Protein AF-A0A7J9HDP3-F1 (afdb_monomer_lite)

pLDDT: mean 76.13, std 20.46, range [31.66, 97.19]

InterPro domains:
  IPR004320 Protein BPS1, chloroplastic [PF03087] (69-244)

Sequence (250 aa):
MVGVFRRSLSFPNKTLTRPPKPQFSHHIRSISLPCRSHPLITQIKDEITDLKTWSRSPEKPTSAWLCDGLRRLKDLQDSLHDILQLPQTQQLLSHKREWVEKLLEDFLRFVDVYGIFQTSFLSLKEEQLAARVALRRKDDSRIAVYLKGRKKMAKEIAKLVSSIRCIGRYSFPASAFVSILDTELTGVISDIIEVTVSVSVALFNGISMAFTSSKSSWIRLALTKKSNKVKIEGSIKEFEEMGEANVWSL

Organism: NCBI:txid34285

Secondary structure (DSSP, 8-state):
--------PPP-PPP---PPPP-----------S-PPPHHHHHHHHHHHHHHHHHH--SS--HHHHHHHHHHHHHHHHHHHHHHHSHHHHHHHHT-HHHHHHHHHHHHHHHHHHHHHHHHHHHHHHHHHHHHHHHHHT-HHHHHHHHHHHHHHHHHHHHHHHHHTTTT--PPPGGG--SHHHHHHHHHHHHHHHHHHHHHHHHHHHHHHHHH-TTSSHHHHHHTTS-----------SSSTTSSTTSS--

Structure (mmCIF, N/CA/C/O backbone):
data_AF-A0A7J9HDP3-F1
#
_entry.id   AF-A0A7J9HDP3-F1
#
loop_
_atom_site.group_PDB
_atom_site.id
_atom_site.type_symbol
_atom_site.label_atom_id
_atom_site.label_alt_id
_atom_site.label_comp_id
_atom_site.label_asym_id
_atom_site.label_entity_id
_atom_site.label_seq_id
_atom_site.pdbx_PDB_ins_code
_atom_site.Cartn_x
_atom_site.Cartn_y
_atom_site.Cartn_z
_atom_site.occupancy
_atom_site.B_iso_or_equiv
_atom_site.auth_seq_id
_atom_site.auth_comp_id
_atom_site.auth_asym_id
_atom_site.auth_atom_id
_atom_site.pdbx_PDB_model_num
ATOM 1 N N . MET A 1 1 ? 57.371 29.686 -43.725 1.00 41.59 1 MET A N 1
ATOM 2 C CA . MET A 1 1 ? 57.596 30.640 -44.831 1.00 41.59 1 MET A CA 1
ATOM 3 C C . MET A 1 1 ? 57.167 29.951 -46.122 1.00 41.59 1 MET A C 1
ATOM 5 O O . MET A 1 1 ? 57.604 28.836 -46.352 1.00 41.59 1 MET A O 1
ATOM 9 N N . VAL A 1 2 ? 56.269 30.602 -46.871 1.00 42.75 2 VAL A N 1
ATOM 10 C CA . VAL A 1 2 ? 55.679 30.239 -48.182 1.00 42.75 2 VAL A CA 1
ATOM 11 C C . VAL A 1 2 ? 54.810 28.967 -48.245 1.00 42.75 2 VAL A C 1
ATOM 13 O O . VAL A 1 2 ? 55.294 27.863 -48.455 1.00 42.75 2 VAL A O 1
ATOM 16 N N . GLY A 1 3 ? 53.488 29.156 -48.161 1.00 41.28 3 GLY A N 1
ATOM 17 C CA . GLY A 1 3 ? 52.478 28.201 -48.629 1.00 41.28 3 GLY A CA 1
ATOM 18 C C . GLY A 1 3 ? 51.691 28.829 -49.780 1.00 41.28 3 GLY A C 1
ATOM 19 O O . GLY A 1 3 ? 50.945 29.781 -49.580 1.00 41.28 3 GLY A O 1
ATOM 20 N N . VAL A 1 4 ? 51.942 28.343 -50.992 1.00 48.03 4 VAL A N 1
ATOM 21 C CA . VAL A 1 4 ? 51.518 28.904 -52.283 1.00 48.03 4 VAL A CA 1
ATOM 22 C C . VAL A 1 4 ? 50.002 28.785 -52.492 1.00 48.03 4 VAL A C 1
ATOM 24 O O . VAL A 1 4 ? 49.433 27.699 -52.414 1.00 48.03 4 VAL A O 1
ATOM 27 N N . PHE A 1 5 ? 49.353 29.904 -52.821 1.00 44.88 5 PHE A N 1
ATOM 28 C CA . PHE A 1 5 ? 47.930 29.987 -53.157 1.00 44.88 5 PHE A CA 1
ATOM 29 C C . PHE A 1 5 ? 47.689 29.432 -54.575 1.00 44.88 5 PHE A C 1
ATOM 31 O O . PHE A 1 5 ? 47.967 30.096 -55.575 1.00 44.88 5 PHE A O 1
ATOM 38 N N . ARG A 1 6 ? 47.188 28.197 -54.692 1.00 49.97 6 ARG A N 1
ATOM 39 C CA . ARG A 1 6 ? 46.774 27.603 -55.977 1.00 49.97 6 ARG A CA 1
ATOM 40 C C . ARG A 1 6 ? 45.398 28.159 -56.373 1.00 49.97 6 ARG A C 1
ATOM 42 O O . ARG A 1 6 ? 44.373 27.657 -55.925 1.00 49.97 6 ARG A O 1
ATOM 49 N N . ARG A 1 7 ? 45.365 29.193 -57.223 1.00 48.53 7 ARG A N 1
ATOM 50 C CA . ARG A 1 7 ? 44.149 29.573 -57.967 1.00 48.53 7 ARG A CA 1
ATOM 51 C C . ARG A 1 7 ? 43.957 28.593 -59.123 1.00 48.53 7 ARG A C 1
ATOM 53 O O . ARG A 1 7 ? 44.758 28.575 -60.053 1.00 48.53 7 ARG A O 1
ATOM 60 N N . SER A 1 8 ? 42.902 27.790 -59.064 1.00 53.16 8 SER A N 1
ATOM 61 C CA . SER A 1 8 ? 42.488 26.926 -60.170 1.00 53.16 8 SER A CA 1
ATOM 62 C C . SER A 1 8 ? 41.634 27.746 -61.135 1.00 53.16 8 SER A C 1
ATOM 64 O O . SER A 1 8 ? 40.516 28.140 -60.805 1.00 53.16 8 SER A O 1
ATOM 66 N N . LEU A 1 9 ? 42.190 28.043 -62.308 1.00 49.69 9 LEU A N 1
ATOM 67 C CA . LEU A 1 9 ? 41.488 28.673 -63.423 1.00 49.69 9 LEU A CA 1
ATOM 68 C C . LEU A 1 9 ? 40.485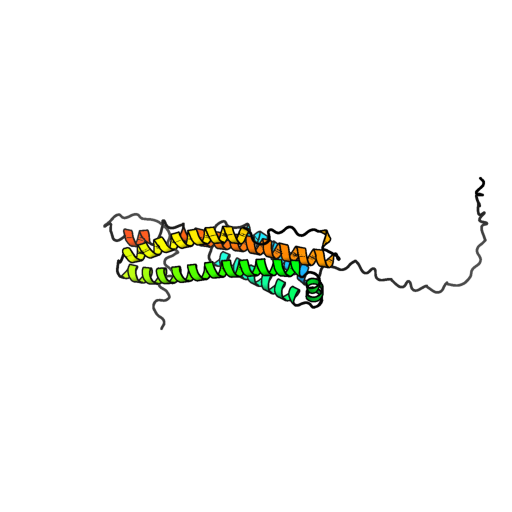 27.671 -64.006 1.00 49.69 9 LEU A C 1
ATOM 70 O O . LEU A 1 9 ? 40.868 26.572 -64.403 1.00 49.69 9 LEU A O 1
ATOM 74 N N . SER A 1 10 ? 39.208 28.040 -64.055 1.00 52.16 10 SER A N 1
ATOM 75 C CA . SER A 1 10 ? 38.182 27.285 -64.775 1.00 52.16 10 SER A CA 1
ATOM 76 C C . SER A 1 10 ? 37.974 27.914 -66.151 1.00 52.16 10 SER A C 1
ATOM 78 O O . SER A 1 10 ? 37.680 29.101 -66.265 1.00 52.16 10 SER A O 1
ATOM 80 N N . PHE A 1 11 ? 38.142 27.112 -67.202 1.00 57.03 11 PHE A N 1
ATOM 81 C CA . PHE A 1 11 ? 37.751 27.477 -68.562 1.00 57.03 11 PHE A CA 1
ATOM 82 C C . PHE A 1 11 ? 36.327 26.973 -68.843 1.00 57.03 11 PHE A C 1
ATOM 84 O O . PHE A 1 11 ? 35.998 25.851 -68.446 1.00 57.03 11 PHE A O 1
ATOM 91 N N . PRO A 1 12 ? 35.480 27.746 -69.544 1.00 50.47 12 PRO A N 1
ATOM 92 C CA . PRO A 1 12 ? 34.145 27.299 -69.913 1.00 50.47 12 PRO A CA 1
ATOM 93 C C . PRO A 1 12 ? 34.235 26.360 -71.122 1.00 50.47 12 PRO A C 1
ATOM 95 O O . PRO A 1 12 ? 34.619 26.782 -72.213 1.00 50.47 12 PRO A O 1
ATOM 98 N N . ASN A 1 13 ? 33.880 25.085 -70.944 1.00 44.31 13 ASN A N 1
ATOM 99 C CA . ASN A 1 13 ? 33.740 24.162 -72.069 1.00 44.31 13 ASN A CA 1
ATOM 100 C C . ASN A 1 13 ? 32.308 24.207 -72.623 1.00 44.31 13 ASN A C 1
ATOM 102 O O . ASN A 1 13 ? 31.333 24.131 -71.874 1.00 44.31 13 ASN A O 1
ATOM 106 N N . LYS A 1 14 ? 32.210 24.363 -73.945 1.00 49.31 14 LYS A N 1
ATOM 107 C CA . LYS A 1 14 ? 30.970 24.480 -74.717 1.00 49.31 14 LYS A CA 1
ATOM 108 C C . LYS A 1 14 ? 30.203 23.153 -74.725 1.00 49.31 14 LYS A C 1
ATOM 110 O O . LYS A 1 14 ? 30.783 22.071 -74.700 1.00 49.31 14 LYS A O 1
ATOM 115 N N . THR A 1 15 ? 28.882 23.264 -74.782 1.00 52.59 15 THR A N 1
ATOM 116 C CA . THR A 1 15 ? 27.911 22.166 -74.818 1.00 52.59 15 THR A CA 1
ATOM 117 C C . THR A 1 15 ? 28.050 21.300 -76.071 1.00 52.59 15 THR A C 1
ATOM 119 O O . THR A 1 15 ? 27.921 21.811 -77.184 1.00 52.59 15 THR A O 1
ATOM 122 N N . LEU A 1 16 ? 28.192 19.985 -75.887 1.00 45.97 16 LEU A N 1
ATOM 123 C CA . LEU A 1 16 ? 27.822 18.985 -76.887 1.00 45.97 16 LEU A CA 1
ATOM 124 C C . LEU A 1 16 ? 27.149 17.790 -76.190 1.00 45.97 16 LEU A C 1
ATOM 126 O O . LEU A 1 16 ? 27.624 17.276 -75.179 1.00 45.97 16 LEU A O 1
ATOM 130 N N . THR A 1 17 ? 26.000 17.415 -76.732 1.00 56.28 17 THR A N 1
ATOM 131 C CA . THR A 1 17 ? 25.052 16.368 -76.338 1.00 56.28 17 THR A CA 1
ATOM 132 C C . THR A 1 17 ?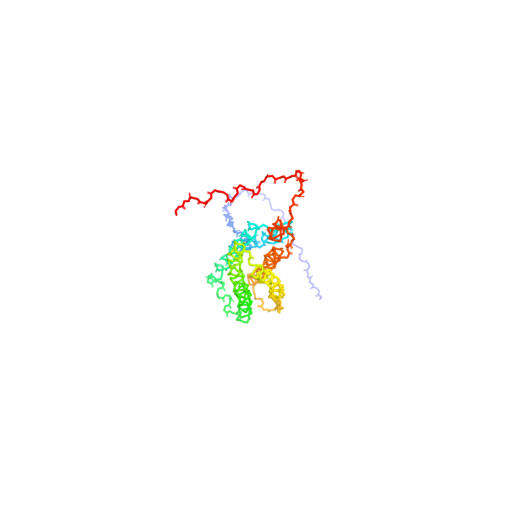 25.689 14.980 -76.146 1.00 56.28 17 THR A C 1
ATOM 134 O O . THR A 1 17 ? 26.325 14.452 -77.055 1.00 56.28 17 THR A O 1
ATOM 137 N N . ARG A 1 18 ? 25.480 14.346 -74.974 1.00 47.62 18 ARG A N 1
ATOM 138 C CA . ARG A 1 18 ? 25.767 12.914 -74.705 1.00 47.62 18 ARG A CA 1
ATOM 139 C C . ARG A 1 18 ? 24.984 12.395 -73.473 1.00 47.62 18 ARG A C 1
ATOM 141 O O . ARG A 1 18 ? 24.574 13.210 -72.652 1.00 47.62 18 ARG A O 1
ATOM 148 N N . PRO A 1 19 ? 24.778 11.068 -73.356 1.00 57.00 19 PRO A N 1
ATOM 149 C CA . PRO A 1 19 ? 23.493 10.375 -73.179 1.00 57.00 19 PRO A CA 1
ATOM 150 C C . PRO A 1 19 ? 22.926 10.469 -71.742 1.00 57.00 19 PRO A C 1
ATOM 152 O O . PRO A 1 19 ? 23.635 10.919 -70.837 1.00 57.00 19 PRO A O 1
ATOM 155 N N . PRO A 1 20 ? 21.671 10.035 -71.485 1.00 55.66 20 PRO A N 1
ATOM 156 C CA . PRO A 1 20 ? 21.116 10.047 -70.134 1.00 55.66 20 PRO A CA 1
ATOM 157 C C . PRO A 1 20 ? 21.993 9.206 -69.198 1.00 55.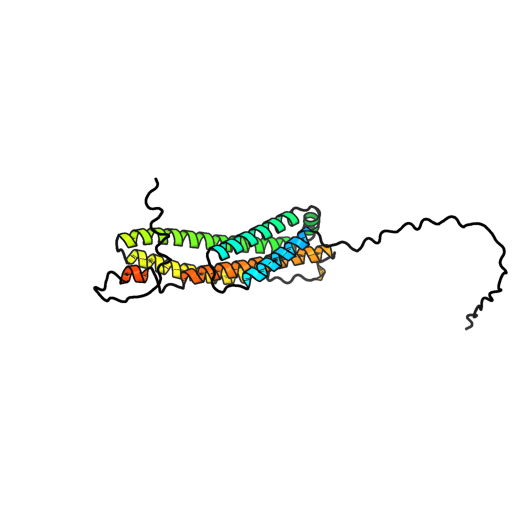66 20 PRO A C 1
ATOM 159 O O . PRO A 1 20 ? 22.245 8.027 -69.444 1.00 55.66 20 PRO A O 1
ATOM 162 N N . LYS A 1 21 ? 22.494 9.839 -68.131 1.00 58.66 21 LYS A N 1
ATOM 163 C CA . LYS A 1 21 ? 23.215 9.163 -67.046 1.00 58.66 21 LYS A CA 1
ATOM 164 C C . LYS A 1 21 ? 22.298 8.080 -66.460 1.00 58.66 21 LYS A C 1
ATOM 166 O O . LYS A 1 21 ? 21.122 8.384 -66.246 1.00 58.66 21 LYS A O 1
ATOM 171 N N . PRO A 1 22 ? 22.790 6.862 -66.165 1.00 58.09 22 PRO A N 1
ATOM 172 C CA . PRO A 1 22 ? 21.993 5.907 -65.409 1.00 58.09 22 PRO A CA 1
ATOM 173 C C . PRO A 1 22 ? 21.600 6.568 -64.087 1.00 58.09 22 PRO A C 1
ATOM 175 O O . PRO A 1 22 ? 22.442 7.159 -63.405 1.00 58.09 22 PRO A O 1
ATOM 178 N N . GLN A 1 23 ? 20.305 6.535 -63.770 1.00 61.06 23 GLN A N 1
ATOM 179 C CA . GLN A 1 23 ? 19.799 6.995 -62.486 1.00 61.06 23 GLN A CA 1
ATOM 180 C C . GLN A 1 23 ? 20.509 6.179 -61.409 1.00 61.06 23 GLN A C 1
ATOM 182 O O . GLN A 1 23 ? 20.265 4.984 -61.263 1.00 61.06 23 GLN A O 1
ATOM 187 N N . PHE A 1 24 ? 21.416 6.814 -60.670 1.00 56.31 24 PHE A N 1
ATOM 188 C CA . PHE A 1 24 ? 21.863 6.250 -59.411 1.00 56.31 24 PHE A CA 1
ATOM 189 C C . PHE A 1 24 ? 20.613 6.134 -58.545 1.00 56.31 24 PHE A C 1
ATOM 191 O O . PHE A 1 24 ? 20.035 7.148 -58.151 1.00 56.31 24 PHE A O 1
ATOM 198 N N . SER A 1 25 ? 20.160 4.906 -58.292 1.00 58.91 25 SER A N 1
ATOM 199 C CA . SER A 1 25 ? 19.188 4.653 -57.243 1.00 58.91 25 SER A CA 1
ATOM 200 C C . SER A 1 25 ? 19.826 5.159 -55.958 1.00 58.91 25 SER A C 1
ATOM 202 O O . SER A 1 25 ? 20.763 4.551 -55.433 1.00 58.91 25 SER A O 1
ATOM 204 N N . HIS A 1 26 ? 19.385 6.317 -55.477 1.00 56.28 26 HIS A N 1
ATOM 205 C CA . HIS A 1 26 ? 19.728 6.747 -54.140 1.00 56.28 26 HIS A CA 1
ATOM 206 C C . HIS A 1 26 ? 19.194 5.660 -53.212 1.00 56.28 26 HIS A C 1
ATOM 208 O O . HIS A 1 26 ? 17.986 5.541 -53.025 1.00 56.28 26 HIS A O 1
ATOM 214 N N . HIS A 1 27 ? 20.086 4.825 -52.674 1.00 59.41 27 HIS A N 1
ATOM 215 C CA . HIS A 1 27 ? 19.753 4.039 -51.503 1.00 59.41 27 HIS A CA 1
ATOM 216 C C . HIS A 1 27 ? 19.345 5.060 -50.451 1.00 59.41 27 HIS A C 1
ATOM 218 O O . HIS A 1 27 ? 20.192 5.782 -49.919 1.00 59.41 27 HIS A O 1
ATOM 224 N N . ILE A 1 28 ? 18.039 5.168 -50.217 1.00 55.81 28 ILE A N 1
ATOM 225 C CA . ILE A 1 28 ? 17.483 5.869 -49.073 1.00 55.81 28 ILE A CA 1
ATOM 226 C C . ILE A 1 28 ? 18.060 5.121 -47.877 1.00 55.81 28 ILE A C 1
ATOM 228 O O . ILE A 1 28 ? 17.559 4.071 -47.481 1.00 55.81 28 ILE A O 1
ATOM 232 N N . ARG A 1 29 ? 19.196 5.596 -47.359 1.00 58.25 29 ARG A N 1
ATOM 233 C CA . ARG A 1 29 ? 19.695 5.147 -46.068 1.00 58.25 29 ARG A CA 1
ATOM 234 C C . ARG A 1 29 ? 18.642 5.612 -45.083 1.00 58.25 29 ARG A C 1
ATOM 236 O O . ARG A 1 29 ? 18.516 6.809 -44.836 1.00 58.25 29 ARG A O 1
ATOM 243 N N . SER A 1 30 ? 17.837 4.671 -44.607 1.00 61.00 30 SER A N 1
ATOM 244 C CA . SER A 1 30 ? 16.910 4.894 -43.511 1.00 61.00 30 SER A CA 1
ATOM 245 C C . SER A 1 30 ? 17.685 5.558 -42.381 1.00 61.00 30 SER A C 1
ATOM 247 O O . SER A 1 30 ? 18.623 4.974 -41.837 1.00 61.00 30 SER A O 1
ATOM 249 N N . ILE A 1 31 ? 17.315 6.792 -42.059 1.00 52.59 31 ILE A N 1
ATOM 250 C CA . ILE A 1 31 ? 17.761 7.441 -40.838 1.00 52.59 31 ILE A CA 1
ATOM 251 C C . ILE A 1 31 ? 17.067 6.713 -39.687 1.00 52.59 31 ILE A C 1
ATOM 253 O O . ILE A 1 31 ? 15.913 6.984 -39.365 1.00 52.59 31 ILE A O 1
ATOM 257 N N . SER A 1 32 ? 17.729 5.713 -39.104 1.00 55.94 32 SER A N 1
ATOM 258 C CA . SER A 1 32 ? 17.285 5.158 -37.830 1.00 55.94 32 SER A CA 1
ATOM 259 C C . SER A 1 32 ? 17.400 6.286 -36.811 1.00 55.94 32 SER A C 1
ATOM 261 O O . SER A 1 32 ? 18.501 6.618 -36.366 1.00 55.94 32 SER A O 1
ATOM 263 N N . LEU A 1 33 ? 16.275 6.934 -36.508 1.00 60.34 33 LEU A N 1
ATOM 264 C CA . LEU A 1 33 ? 16.194 7.838 -35.371 1.00 60.34 33 LEU A CA 1
ATOM 265 C C . LEU A 1 33 ? 16.671 7.064 -34.133 1.00 60.34 33 LEU A C 1
ATOM 267 O O . LEU A 1 33 ? 16.344 5.878 -34.011 1.00 60.34 33 LEU A O 1
ATOM 271 N N . PRO A 1 34 ? 17.463 7.694 -33.249 1.00 55.38 34 PRO A N 1
ATOM 272 C CA . PRO A 1 34 ? 17.950 7.031 -32.051 1.00 55.38 34 PRO A CA 1
ATOM 273 C C . PRO A 1 34 ? 16.767 6.453 -31.269 1.00 55.38 34 PRO A C 1
ATOM 275 O O . PRO A 1 34 ? 15.689 7.051 -31.216 1.00 55.38 34 PRO A O 1
ATOM 278 N N . CYS A 1 35 ? 16.986 5.245 -30.750 1.00 54.47 35 CYS A N 1
ATOM 279 C CA . CYS A 1 35 ? 16.003 4.358 -30.146 1.00 54.47 35 CYS A CA 1
ATOM 280 C C . CYS A 1 35 ? 14.985 5.106 -29.280 1.00 54.47 35 CYS A C 1
ATOM 282 O O . CYS A 1 35 ? 15.350 5.829 -28.353 1.00 54.47 35 CYS A O 1
ATOM 284 N N . ARG A 1 36 ? 13.696 4.894 -29.564 1.00 60.66 36 ARG A N 1
ATOM 285 C CA . ARG A 1 36 ? 12.629 5.241 -28.623 1.00 60.66 36 ARG A CA 1
ATOM 286 C C . ARG A 1 36 ? 12.876 4.496 -27.305 1.00 60.66 36 ARG A C 1
ATOM 288 O O . ARG A 1 36 ? 13.397 3.379 -27.331 1.00 60.66 36 ARG A O 1
ATOM 295 N N . SER A 1 37 ? 12.490 5.104 -26.184 1.00 67.19 37 SER A N 1
ATOM 296 C CA . SER A 1 37 ? 12.385 4.405 -24.900 1.00 67.19 37 SER A CA 1
ATOM 297 C C . SER A 1 37 ? 11.559 3.129 -25.078 1.00 67.19 37 SER A C 1
ATOM 299 O O . SER A 1 37 ? 10.658 3.071 -25.924 1.00 67.19 37 SER A O 1
ATOM 301 N N . HIS A 1 38 ? 11.887 2.086 -24.315 1.00 76.00 38 HIS A N 1
ATOM 302 C CA . HIS A 1 38 ? 11.158 0.820 -24.384 1.00 76.00 38 HIS A CA 1
ATOM 303 C C . HIS A 1 38 ? 9.656 1.078 -24.149 1.00 76.00 38 HIS A C 1
ATOM 305 O O . HIS A 1 38 ? 9.331 1.827 -23.226 1.00 76.00 38 HIS A O 1
ATOM 311 N N . PRO A 1 39 ? 8.727 0.483 -24.923 1.00 84.00 39 PRO A N 1
ATOM 312 C CA . PRO A 1 39 ? 7.296 0.778 -24.798 1.00 84.00 39 PRO A CA 1
ATOM 313 C C . PRO A 1 39 ? 6.765 0.576 -23.370 1.00 84.00 39 PRO A C 1
ATOM 315 O O . PRO A 1 39 ? 5.999 1.406 -22.892 1.00 84.00 39 PRO A O 1
ATOM 318 N N . LEU A 1 40 ? 7.257 -0.446 -22.654 1.00 85.38 40 LEU A N 1
ATOM 319 C CA . LEU A 1 40 ? 6.918 -0.661 -21.237 1.00 85.38 40 LEU A CA 1
ATOM 320 C C . LEU A 1 40 ? 7.410 0.468 -20.319 1.00 85.38 40 LEU A C 1
ATOM 322 O O . LEU A 1 40 ? 6.724 0.830 -19.374 1.00 85.38 40 LEU A O 1
ATOM 326 N N . ILE A 1 41 ? 8.578 1.059 -20.591 1.00 87.12 41 ILE A N 1
ATOM 327 C CA . ILE A 1 41 ? 9.086 2.187 -19.797 1.00 87.12 41 ILE A CA 1
ATOM 328 C C . ILE A 1 41 ? 8.180 3.408 -19.975 1.00 87.12 41 ILE A C 1
ATOM 330 O O . ILE A 1 41 ? 7.900 4.114 -19.008 1.00 87.12 41 ILE A O 1
ATOM 334 N N . THR A 1 42 ? 7.715 3.657 -21.200 1.00 88.19 42 THR A N 1
ATOM 335 C CA . THR A 1 42 ? 6.769 4.744 -21.471 1.00 88.19 42 THR A CA 1
ATOM 336 C C . THR A 1 42 ? 5.448 4.513 -20.736 1.00 88.19 42 THR A C 1
ATOM 338 O O . THR A 1 42 ? 4.989 5.414 -20.045 1.00 88.19 42 THR A O 1
ATOM 341 N N . GLN A 1 43 ? 4.903 3.295 -20.797 1.00 90.88 43 GLN A N 1
ATOM 342 C CA . GLN A 1 43 ? 3.686 2.927 -20.069 1.00 90.88 43 GLN A CA 1
ATOM 343 C C . GLN A 1 43 ? 3.828 3.144 -18.554 1.00 90.88 43 GLN A C 1
ATOM 345 O O . GLN A 1 43 ? 2.974 3.776 -17.940 1.00 90.88 43 GLN A O 1
ATOM 350 N N . ILE A 1 44 ? 4.930 2.688 -17.952 1.00 93.31 44 ILE A N 1
ATOM 351 C CA . ILE A 1 44 ? 5.177 2.879 -16.517 1.00 93.31 44 ILE A CA 1
ATOM 352 C C . ILE A 1 44 ? 5.258 4.363 -16.155 1.00 93.31 44 ILE A C 1
ATOM 354 O O . ILE A 1 44 ? 4.740 4.774 -15.120 1.00 93.31 44 ILE A O 1
ATOM 358 N N . LYS A 1 45 ? 5.901 5.190 -16.987 1.00 93.06 45 LYS A N 1
ATOM 359 C CA . LYS A 1 45 ? 5.956 6.641 -16.755 1.00 93.06 45 LYS A CA 1
ATOM 360 C C . LYS A 1 45 ? 4.555 7.253 -16.730 1.00 93.06 45 LYS A C 1
ATOM 362 O O . LYS A 1 45 ? 4.284 8.071 -15.851 1.00 93.06 45 LYS A O 1
ATOM 367 N N . ASP A 1 46 ? 3.670 6.823 -17.624 1.00 93.19 46 ASP A N 1
ATOM 368 C CA . ASP A 1 46 ? 2.278 7.274 -17.642 1.00 93.19 46 ASP A CA 1
ATOM 369 C C . ASP A 1 46 ? 1.537 6.819 -16.366 1.00 93.19 46 ASP A C 1
ATOM 371 O O . ASP A 1 46 ? 0.963 7.649 -15.656 1.00 93.19 46 ASP A O 1
ATOM 375 N N . GLU A 1 47 ? 1.660 5.546 -15.972 1.00 94.50 47 GLU A N 1
ATOM 376 C CA . GLU A 1 47 ? 1.076 4.998 -14.731 1.00 94.50 47 GLU A CA 1
ATOM 377 C C . GLU A 1 47 ? 1.571 5.729 -13.463 1.00 94.50 47 GLU A C 1
ATOM 379 O O . GLU A 1 47 ? 0.793 6.027 -12.549 1.00 94.50 47 GLU A O 1
ATOM 384 N N . ILE A 1 48 ? 2.861 6.082 -13.412 1.00 95.31 48 ILE A N 1
ATOM 385 C CA . ILE A 1 48 ? 3.472 6.908 -12.356 1.00 95.31 48 ILE A CA 1
ATOM 386 C C . ILE A 1 48 ? 2.811 8.284 -12.313 1.00 95.31 48 ILE A C 1
ATOM 388 O O . ILE A 1 48 ? 2.472 8.768 -11.228 1.00 95.31 48 ILE A O 1
ATOM 392 N N . THR A 1 49 ? 2.636 8.941 -13.464 1.00 94.75 49 THR A N 1
ATOM 393 C CA . THR A 1 49 ? 1.996 10.262 -13.508 1.00 94.75 49 THR A CA 1
ATOM 394 C C . THR A 1 49 ? 0.546 10.198 -13.045 1.00 94.75 49 THR A C 1
ATOM 396 O O . THR A 1 49 ? 0.142 11.013 -12.211 1.00 94.75 49 THR A O 1
ATOM 399 N N . ASP A 1 50 ? -0.197 9.177 -13.464 1.00 93.56 50 ASP A N 1
ATOM 400 C CA . ASP A 1 50 ? -1.567 8.930 -13.027 1.00 93.56 50 ASP A CA 1
ATOM 401 C C . ASP A 1 50 ? -1.644 8.748 -11.508 1.00 93.56 50 ASP A C 1
ATOM 403 O O . ASP A 1 50 ? -2.441 9.409 -10.838 1.00 93.56 50 ASP A O 1
ATOM 407 N N . LEU A 1 51 ? -0.765 7.937 -10.917 1.00 94.31 51 LEU A N 1
ATOM 408 C CA . LEU A 1 51 ? -0.713 7.753 -9.464 1.00 94.31 51 LEU A CA 1
ATOM 409 C C . LEU A 1 51 ? -0.307 9.029 -8.712 1.00 94.31 51 LEU A C 1
ATOM 411 O O . LEU A 1 51 ? -0.869 9.324 -7.650 1.00 94.31 51 LEU A O 1
ATOM 415 N N . LYS A 1 52 ? 0.616 9.831 -9.261 1.00 92.81 52 LYS A N 1
ATOM 416 C CA . LYS A 1 52 ? 0.963 11.149 -8.702 1.00 92.81 52 LYS A CA 1
ATOM 417 C C . LYS A 1 52 ? -0.264 12.065 -8.691 1.00 92.81 52 LYS A C 1
ATOM 419 O O . LYS A 1 52 ? -0.530 12.690 -7.660 1.00 92.81 52 LYS A O 1
ATOM 424 N N . THR A 1 53 ? -1.054 12.104 -9.768 1.00 91.69 53 THR A N 1
ATOM 425 C CA . THR A 1 53 ? -2.297 12.899 -9.806 1.00 91.69 53 THR A CA 1
ATOM 426 C C . THR A 1 53 ? -3.349 12.387 -8.822 1.00 91.69 53 THR A C 1
ATOM 428 O O . THR A 1 53 ? -3.915 13.190 -8.076 1.00 91.69 53 THR A O 1
ATOM 431 N N . TRP A 1 54 ? -3.540 11.066 -8.734 1.00 91.25 54 TRP A N 1
ATOM 432 C CA . TRP A 1 54 ? -4.442 10.430 -7.772 1.00 91.25 54 TRP A CA 1
ATOM 433 C C . TRP A 1 54 ? -4.085 10.817 -6.328 1.00 91.25 54 TRP A C 1
ATOM 435 O O . TRP A 1 54 ? -4.953 11.243 -5.565 1.00 91.25 54 TRP A O 1
ATOM 445 N N . SER A 1 55 ? -2.795 10.771 -5.972 1.00 87.31 55 SER A N 1
ATOM 446 C CA . SER A 1 55 ? -2.318 11.074 -4.614 1.00 87.31 55 SER A CA 1
ATOM 447 C C . SER A 1 55 ? -2.518 12.540 -4.198 1.00 87.31 55 SER A C 1
ATOM 449 O O . SER A 1 55 ? -2.644 12.836 -3.008 1.00 87.31 55 SER A O 1
ATOM 451 N N . ARG A 1 56 ? -2.576 13.466 -5.168 1.00 83.88 56 ARG A N 1
ATOM 452 C CA . ARG A 1 56 ? -2.695 14.917 -4.941 1.00 83.88 56 ARG A CA 1
ATOM 453 C C . ARG A 1 56 ? -4.137 15.388 -4.723 1.00 83.88 56 ARG A C 1
ATOM 455 O O . ARG A 1 56 ? -4.325 16.508 -4.255 1.00 83.88 56 ARG A O 1
ATOM 462 N N . SER A 1 57 ? -5.140 14.554 -5.006 1.00 67.88 57 SER A N 1
ATOM 463 C CA . SER A 1 57 ? -6.561 14.918 -4.909 1.00 67.88 57 SER A CA 1
ATOM 464 C C . SER A 1 57 ? -7.306 14.249 -3.734 1.00 67.88 57 SER A C 1
ATOM 466 O O . SER A 1 57 ? -8.093 13.326 -3.958 1.00 67.88 57 SER A O 1
ATOM 468 N N . PRO A 1 58 ? -7.115 14.677 -2.466 1.00 60.28 58 PRO A N 1
ATOM 469 C CA . PRO A 1 58 ? -7.934 14.165 -1.373 1.00 60.28 58 PRO A CA 1
ATOM 470 C C . PRO A 1 58 ? -8.844 15.250 -0.776 1.00 60.28 58 PRO A C 1
ATOM 472 O O . PRO A 1 58 ? -8.528 15.821 0.265 1.00 60.28 58 PRO A O 1
ATOM 475 N N . GLU A 1 59 ? -10.020 15.502 -1.363 1.00 58.44 59 GLU A N 1
ATOM 476 C CA . GLU A 1 59 ? -11.037 16.319 -0.670 1.00 58.44 59 GLU A CA 1
ATOM 477 C C . GLU A 1 59 ? -11.845 15.504 0.358 1.00 58.44 59 GLU A C 1
ATOM 479 O O . GLU A 1 59 ? -12.289 16.065 1.358 1.00 58.44 59 GLU A O 1
ATOM 484 N N . LYS A 1 60 ? -11.975 14.178 0.167 1.00 67.94 60 LYS A N 1
ATOM 485 C CA . LYS A 1 60 ? -12.443 13.179 1.157 1.00 67.94 60 LYS A CA 1
ATOM 486 C C . LYS A 1 60 ? -12.106 11.752 0.684 1.00 67.94 60 LYS A C 1
ATOM 488 O O . LYS A 1 60 ? -12.729 11.276 -0.267 1.00 67.94 60 LYS A O 1
ATOM 493 N N . PRO A 1 61 ? -11.194 11.023 1.348 1.00 76.81 61 PRO A N 1
ATOM 494 C CA . PRO A 1 61 ? -10.877 9.652 0.961 1.00 76.81 61 PRO A CA 1
ATOM 495 C C . PRO A 1 61 ? -12.073 8.734 1.248 1.00 76.81 61 PRO A C 1
ATOM 497 O O . PRO A 1 61 ? -12.390 8.430 2.397 1.00 76.81 61 PRO A O 1
ATOM 500 N N . THR A 1 62 ? -12.756 8.310 0.187 1.00 85.38 62 THR A N 1
ATOM 501 C CA . THR A 1 62 ? -13.826 7.299 0.242 1.00 85.38 62 THR A CA 1
ATOM 502 C C . THR A 1 62 ? -13.220 5.905 0.082 1.00 85.38 62 THR A C 1
ATOM 504 O O . THR A 1 62 ? -12.130 5.763 -0.470 1.00 85.38 62 THR A O 1
ATOM 507 N N . SER A 1 63 ? -13.919 4.854 0.519 1.00 86.69 63 SER A N 1
ATOM 508 C CA . SER A 1 63 ? -13.485 3.465 0.293 1.00 86.69 63 SER A CA 1
ATOM 509 C C . SER A 1 63 ? -13.196 3.178 -1.184 1.00 86.69 63 SER A C 1
ATOM 511 O O . SER A 1 63 ? -12.168 2.588 -1.489 1.00 86.69 63 SER A O 1
ATOM 513 N N . ALA A 1 64 ? -14.044 3.662 -2.097 1.00 89.56 64 ALA A N 1
ATOM 514 C CA . ALA A 1 64 ? -13.840 3.528 -3.539 1.00 89.56 64 ALA A CA 1
ATOM 515 C C . ALA A 1 64 ? -12.531 4.184 -4.012 1.00 89.56 64 ALA A C 1
ATOM 517 O O . ALA A 1 64 ? -11.784 3.573 -4.767 1.00 89.56 64 ALA A O 1
ATOM 518 N N . TRP A 1 65 ? -12.219 5.385 -3.513 1.00 89.69 65 TRP A N 1
ATOM 519 C CA . TRP A 1 65 ? -10.977 6.095 -3.833 1.00 89.69 65 TRP A CA 1
ATOM 520 C C . TRP A 1 65 ? -9.737 5.349 -3.319 1.00 89.69 65 TRP A C 1
ATOM 522 O O . TRP A 1 65 ? -8.752 5.225 -4.041 1.00 89.69 65 TRP A O 1
ATOM 532 N N . LEU A 1 66 ? -9.805 4.790 -2.103 1.00 90.56 66 LEU A N 1
ATOM 533 C CA . LEU A 1 66 ? -8.734 3.956 -1.543 1.00 90.56 66 LEU A CA 1
ATOM 534 C C . LEU A 1 66 ? -8.526 2.674 -2.367 1.00 90.56 66 LEU A C 1
ATOM 536 O O . LEU A 1 66 ? -7.390 2.294 -2.642 1.00 90.56 66 LEU A O 1
ATOM 540 N N . CYS A 1 67 ? -9.615 2.012 -2.770 1.00 91.81 67 CYS A N 1
ATOM 541 C CA . CYS A 1 67 ? -9.559 0.813 -3.606 1.00 91.81 67 CYS A CA 1
ATOM 542 C C . CYS A 1 67 ? -9.000 1.102 -5.006 1.00 91.81 67 CYS A C 1
ATOM 544 O O . CYS A 1 67 ? -8.241 0.285 -5.520 1.00 91.81 67 CYS A O 1
ATOM 546 N N . ASP A 1 68 ? -9.350 2.242 -5.603 1.00 92.75 68 ASP A N 1
ATOM 547 C CA . ASP A 1 68 ? -8.801 2.689 -6.888 1.00 92.75 68 ASP A CA 1
ATOM 548 C C . ASP A 1 68 ? -7.283 2.907 -6.799 1.00 92.75 68 ASP A C 1
ATOM 550 O O . ASP A 1 68 ? -6.538 2.363 -7.609 1.00 92.75 68 ASP A O 1
ATOM 554 N N . GLY A 1 69 ? -6.804 3.588 -5.753 1.00 92.50 69 GLY A N 1
ATOM 555 C CA . GLY A 1 69 ? -5.367 3.776 -5.529 1.00 92.50 69 GLY A CA 1
ATOM 556 C C . GLY A 1 69 ? -4.598 2.471 -5.342 1.00 92.50 69 GLY A C 1
ATOM 557 O O . GLY A 1 69 ? -3.533 2.295 -5.927 1.00 92.50 69 GLY A O 1
ATOM 558 N N . LEU A 1 70 ? -5.150 1.530 -4.567 1.00 93.06 70 LEU A N 1
ATOM 559 C CA . LEU A 1 70 ? -4.555 0.199 -4.389 1.00 93.06 70 LEU A CA 1
ATOM 560 C C . LEU A 1 70 ? -4.519 -0.602 -5.693 1.00 93.06 70 LEU A C 1
ATOM 562 O O . LEU A 1 70 ? -3.542 -1.303 -5.940 1.00 93.06 70 LEU A O 1
ATOM 566 N N . ARG A 1 71 ? -5.566 -0.501 -6.520 1.00 95.50 71 ARG A N 1
ATOM 567 C CA . ARG A 1 71 ? -5.610 -1.155 -7.832 1.00 95.50 71 ARG A CA 1
ATOM 568 C C . ARG A 1 71 ? -4.523 -0.601 -8.747 1.00 95.50 71 ARG A C 1
ATOM 570 O O . ARG A 1 71 ? -3.698 -1.370 -9.209 1.00 95.50 71 ARG A O 1
ATOM 577 N N . ARG A 1 72 ? -4.466 0.722 -8.913 1.00 95.12 72 ARG A N 1
ATOM 578 C CA . ARG A 1 72 ? -3.450 1.387 -9.742 1.00 95.12 72 ARG A CA 1
ATOM 579 C C . ARG A 1 72 ? -2.030 1.089 -9.269 1.00 95.12 72 ARG A C 1
ATOM 581 O O . ARG A 1 72 ? -1.141 0.887 -10.084 1.00 95.12 72 ARG A O 1
ATOM 588 N N . LEU A 1 73 ? -1.811 1.049 -7.951 1.00 95.31 73 LEU A N 1
ATOM 589 C CA . LEU A 1 73 ? -0.511 0.686 -7.392 1.00 95.31 73 LEU A CA 1
ATOM 590 C C . LEU A 1 73 ? -0.150 -0.764 -7.714 1.00 95.31 73 LEU A C 1
ATOM 592 O O . LEU A 1 73 ? 1.002 -1.035 -8.026 1.00 95.31 73 LEU A O 1
ATOM 596 N N . LYS A 1 74 ? -1.115 -1.686 -7.639 1.00 95.56 74 LYS A N 1
ATOM 597 C CA . LYS A 1 74 ? -0.903 -3.077 -8.037 1.00 95.56 74 LYS A CA 1
ATOM 598 C C . LYS A 1 74 ? -0.529 -3.164 -9.519 1.00 95.56 74 LYS A C 1
ATOM 600 O O . LYS A 1 74 ? 0.481 -3.781 -9.823 1.00 95.56 74 LYS A O 1
ATOM 605 N N . ASP A 1 75 ? -1.287 -2.503 -10.390 1.00 95.44 75 ASP A N 1
ATOM 606 C CA . ASP A 1 75 ? -1.040 -2.511 -11.835 1.00 95.44 75 ASP A CA 1
ATOM 607 C C . ASP A 1 75 ? 0.377 -1.984 -12.154 1.00 95.44 75 ASP A C 1
ATOM 609 O O . ASP A 1 75 ? 1.114 -2.622 -12.898 1.00 95.44 75 ASP A O 1
ATOM 613 N N . LEU A 1 76 ? 0.823 -0.909 -11.484 1.00 95.56 76 LEU A N 1
ATOM 614 C CA . LEU A 1 76 ? 2.196 -0.392 -11.604 1.00 95.56 76 LEU A CA 1
ATOM 615 C C . LEU A 1 76 ? 3.264 -1.414 -11.170 1.00 95.56 76 LEU A C 1
ATOM 617 O O . LEU A 1 76 ? 4.327 -1.516 -11.785 1.00 95.56 76 LEU A O 1
ATOM 621 N N . GLN A 1 77 ? 3.017 -2.144 -10.079 1.00 93.31 77 GLN A N 1
ATOM 622 C CA . GLN A 1 77 ? 3.948 -3.161 -9.579 1.00 93.31 77 GLN A CA 1
ATOM 623 C C . GLN A 1 77 ? 3.983 -4.397 -10.491 1.00 93.31 77 GLN A C 1
ATOM 625 O O . GLN A 1 77 ? 5.052 -4.983 -10.670 1.00 93.31 77 GLN A O 1
ATOM 630 N N . ASP A 1 78 ? 2.855 -4.754 -11.109 1.00 94.69 78 ASP A N 1
ATOM 631 C CA . ASP A 1 78 ? 2.776 -5.801 -12.132 1.00 94.69 78 ASP A CA 1
ATOM 632 C C . ASP A 1 78 ? 3.573 -5.372 -13.389 1.00 94.69 78 ASP A C 1
ATOM 634 O O . ASP A 1 78 ? 4.438 -6.116 -13.853 1.00 94.69 78 ASP A O 1
ATOM 638 N N . SER A 1 79 ? 3.421 -4.123 -13.854 1.00 92.94 79 SER A N 1
ATOM 639 C CA . SER A 1 79 ? 4.232 -3.553 -14.947 1.00 92.94 79 SER A CA 1
ATOM 640 C C . SER A 1 79 ? 5.736 -3.541 -14.628 1.00 92.94 79 SER A C 1
ATOM 642 O O . SER A 1 79 ? 6.571 -3.846 -15.485 1.00 92.94 79 SER A O 1
ATOM 644 N N . LEU A 1 80 ? 6.117 -3.214 -13.385 1.00 93.00 80 LEU A N 1
ATOM 645 C CA . LEU A 1 80 ? 7.510 -3.306 -12.938 1.00 93.00 80 LEU A CA 1
ATOM 646 C C . LEU A 1 80 ? 8.019 -4.749 -13.012 1.00 93.00 80 LEU A C 1
ATOM 648 O O . LEU A 1 80 ? 9.135 -4.983 -13.482 1.00 93.00 80 LEU A O 1
ATOM 652 N N . HIS A 1 81 ? 7.220 -5.709 -12.548 1.00 92.81 81 HIS A N 1
ATOM 653 C CA . HIS A 1 81 ? 7.572 -7.121 -12.593 1.00 92.81 81 HIS A CA 1
ATOM 654 C C . HIS A 1 81 ? 7.862 -7.579 -14.028 1.00 92.81 81 HIS A C 1
ATOM 656 O O . HIS A 1 81 ? 8.903 -8.195 -14.264 1.00 92.81 81 HIS A O 1
ATOM 662 N N . ASP A 1 82 ? 7.022 -7.191 -14.988 1.00 92.56 82 ASP A N 1
ATOM 663 C CA . ASP A 1 82 ? 7.204 -7.512 -16.406 1.00 92.56 82 ASP A CA 1
ATOM 664 C C . ASP A 1 82 ? 8.521 -6.951 -16.966 1.00 92.56 82 ASP A C 1
ATOM 666 O O . ASP A 1 82 ? 9.255 -7.651 -17.670 1.00 92.56 82 ASP A O 1
ATOM 670 N N . ILE A 1 83 ? 8.891 -5.714 -16.607 1.00 90.94 83 ILE A N 1
ATOM 671 C CA . ILE A 1 83 ? 10.181 -5.138 -17.019 1.00 90.94 83 ILE A CA 1
ATOM 672 C C . ILE A 1 83 ? 11.361 -5.884 -16.390 1.00 90.94 83 ILE A C 1
ATOM 674 O O . ILE A 1 83 ? 12.379 -6.089 -17.059 1.00 90.94 83 ILE A O 1
ATOM 678 N N . LEU A 1 84 ? 11.252 -6.291 -15.124 1.00 90.19 84 LEU A N 1
ATOM 679 C CA . LEU A 1 84 ? 12.305 -7.037 -14.430 1.00 90.19 84 LEU A CA 1
ATOM 680 C C . LEU A 1 84 ? 12.489 -8.457 -14.989 1.00 90.19 84 LEU A C 1
ATOM 682 O O . LEU A 1 84 ? 13.584 -9.015 -14.887 1.00 90.19 84 LEU A O 1
ATOM 686 N N . GLN A 1 85 ? 11.456 -9.037 -15.607 1.00 90.88 85 GLN A N 1
ATOM 687 C CA . GLN A 1 85 ? 11.550 -10.336 -16.277 1.00 90.88 85 GLN A CA 1
ATOM 688 C C . GLN A 1 85 ? 12.290 -10.289 -17.622 1.00 90.88 85 GLN A C 1
ATOM 690 O O . GLN A 1 85 ? 12.742 -11.331 -18.100 1.00 90.88 85 GLN A O 1
ATOM 695 N N . LEU A 1 86 ? 12.452 -9.112 -18.237 1.00 90.06 86 LEU A N 1
ATOM 696 C CA . LEU A 1 86 ? 13.139 -8.997 -19.524 1.00 90.06 86 LEU A CA 1
ATOM 697 C C . LEU A 1 86 ? 14.616 -9.426 -19.414 1.00 90.06 86 LEU A C 1
ATOM 699 O O . LEU A 1 86 ? 15.331 -8.935 -18.533 1.00 90.06 86 LEU A O 1
ATOM 703 N N . PRO A 1 87 ? 15.134 -10.256 -20.343 1.00 87.12 87 PRO A N 1
ATOM 704 C CA . PRO A 1 87 ? 16.533 -10.688 -20.325 1.00 87.12 87 PRO A CA 1
ATOM 705 C C . PRO A 1 87 ? 17.528 -9.522 -20.345 1.00 87.12 87 PRO A C 1
ATOM 707 O O . PRO A 1 87 ? 18.554 -9.568 -19.669 1.00 87.12 87 PRO A O 1
ATOM 710 N N . GLN A 1 88 ? 17.206 -8.451 -21.079 1.00 84.06 88 GLN A N 1
ATOM 711 C CA . GLN A 1 88 ? 18.036 -7.246 -21.143 1.00 84.06 88 GLN A CA 1
ATOM 712 C C . GLN A 1 88 ? 18.136 -6.567 -19.773 1.00 84.06 88 GLN A C 1
ATOM 714 O O . GLN A 1 88 ? 19.221 -6.154 -19.362 1.00 84.06 88 GLN A O 1
ATOM 719 N N . THR A 1 89 ? 17.015 -6.495 -19.048 1.00 86.12 89 THR A N 1
ATOM 720 C CA . THR A 1 89 ? 16.965 -5.958 -17.688 1.00 86.12 89 THR A CA 1
ATOM 721 C C . THR A 1 89 ? 17.772 -6.834 -16.740 1.00 86.12 89 THR A C 1
ATOM 723 O O . THR A 1 89 ? 18.621 -6.325 -16.017 1.00 86.12 89 THR A O 1
ATOM 726 N N . GLN A 1 90 ? 17.581 -8.154 -16.769 1.00 88.12 90 GLN A N 1
ATOM 727 C CA . GLN A 1 90 ? 18.308 -9.072 -15.887 1.00 88.12 90 GLN A CA 1
ATOM 728 C C . GLN A 1 90 ? 19.822 -9.015 -16.104 1.00 88.12 90 GLN A C 1
ATOM 730 O O . GLN A 1 90 ? 20.584 -8.950 -15.137 1.00 88.12 90 GLN A O 1
ATOM 735 N N . GLN A 1 91 ? 20.263 -8.975 -17.363 1.00 86.06 91 GLN A N 1
ATOM 736 C CA . GLN A 1 91 ? 21.676 -8.832 -17.693 1.00 86.06 91 GLN A CA 1
ATOM 737 C C . GLN A 1 91 ? 22.231 -7.514 -17.145 1.00 86.06 91 GLN A C 1
ATOM 739 O O . GLN A 1 91 ? 23.274 -7.511 -16.492 1.00 86.06 91 GLN A O 1
ATOM 744 N N . LEU A 1 92 ? 21.514 -6.406 -17.327 1.00 83.69 92 LEU A N 1
ATOM 745 C CA . LEU A 1 92 ? 21.913 -5.113 -16.783 1.00 83.69 92 LEU A CA 1
ATOM 746 C C . LEU A 1 92 ? 21.999 -5.121 -15.246 1.00 83.69 92 LEU A C 1
ATOM 748 O O . LEU A 1 92 ? 22.964 -4.618 -14.667 1.00 83.69 92 LEU A O 1
ATOM 752 N N . LEU A 1 93 ? 21.008 -5.707 -14.577 1.00 84.06 93 LEU A N 1
ATOM 753 C CA . LEU A 1 93 ? 20.955 -5.786 -13.118 1.00 84.06 93 LEU A CA 1
ATOM 754 C C . LEU A 1 93 ? 22.053 -6.681 -12.537 1.00 84.06 93 LEU A C 1
ATOM 756 O O . LEU A 1 93 ? 22.559 -6.386 -11.455 1.00 84.06 93 LEU A O 1
ATOM 760 N N . SER A 1 94 ? 22.488 -7.712 -13.270 1.00 85.44 94 SER A N 1
ATOM 761 C CA . SER A 1 94 ? 23.589 -8.590 -12.848 1.00 85.44 94 SER A CA 1
ATOM 762 C C . SER A 1 94 ? 24.911 -7.836 -12.645 1.00 85.44 94 SER A C 1
ATOM 764 O O . SER A 1 94 ? 25.696 -8.178 -11.760 1.00 85.44 94 SER A O 1
ATOM 766 N N . HIS A 1 95 ? 25.122 -6.750 -13.395 1.00 84.38 95 HIS A N 1
ATOM 767 C CA . HIS A 1 95 ? 26.290 -5.881 -13.261 1.00 84.38 95 HIS A CA 1
ATOM 768 C C . HIS A 1 95 ? 26.150 -4.836 -12.140 1.00 84.38 95 HIS A C 1
ATOM 770 O O . HIS A 1 95 ? 27.118 -4.150 -11.822 1.00 84.38 95 HIS A O 1
ATOM 776 N N . LYS A 1 96 ? 24.969 -4.713 -11.516 1.00 83.06 96 LYS A N 1
ATOM 777 C CA . LYS A 1 96 ? 24.630 -3.679 -10.524 1.00 83.06 96 LYS A CA 1
ATOM 778 C C . LYS A 1 96 ? 24.199 -4.269 -9.179 1.00 83.06 96 LYS A C 1
ATOM 780 O O . LYS A 1 96 ? 23.221 -3.823 -8.578 1.00 83.06 96 LYS A O 1
ATOM 785 N N . ARG A 1 97 ? 24.938 -5.261 -8.684 1.00 84.88 97 ARG A N 1
ATOM 786 C CA . ARG A 1 97 ? 24.590 -6.011 -7.466 1.00 84.88 97 ARG A CA 1
ATOM 787 C C . ARG A 1 97 ? 24.253 -5.124 -6.260 1.00 84.88 97 ARG A C 1
ATOM 789 O O . ARG A 1 97 ? 23.195 -5.297 -5.673 1.00 84.88 97 ARG A O 1
ATOM 796 N N . GLU A 1 98 ? 25.088 -4.136 -5.941 1.00 85.06 98 GLU A N 1
ATOM 797 C CA . GLU A 1 98 ? 24.856 -3.236 -4.795 1.00 85.06 98 GLU A CA 1
ATOM 798 C C . GLU A 1 98 ? 23.564 -2.410 -4.924 1.00 85.06 98 GLU A C 1
ATOM 800 O O . GLU A 1 98 ? 22.920 -2.074 -3.931 1.00 85.06 98 GLU A O 1
ATOM 805 N N . TRP A 1 99 ? 23.178 -2.053 -6.152 1.00 85.56 99 TRP A N 1
ATOM 806 C CA . TRP A 1 99 ? 21.936 -1.328 -6.413 1.00 85.56 99 TRP A CA 1
ATOM 807 C C . TRP A 1 99 ? 20.723 -2.243 -6.261 1.00 85.56 99 TRP A C 1
ATOM 809 O O . TRP A 1 99 ? 19.737 -1.845 -5.647 1.00 85.56 99 TRP A O 1
ATOM 819 N N . VAL A 1 100 ? 20.819 -3.479 -6.758 1.00 87.56 100 VAL A N 1
ATOM 820 C CA . VAL A 1 100 ? 19.776 -4.500 -6.593 1.00 87.56 100 VAL A CA 1
ATOM 821 C C . VAL A 1 100 ? 19.581 -4.853 -5.118 1.00 87.56 100 VAL A C 1
ATOM 823 O O . VAL A 1 100 ? 18.445 -4.984 -4.679 1.00 87.56 100 VAL A O 1
ATOM 826 N N . GLU A 1 101 ? 20.657 -4.961 -4.337 1.00 90.00 101 GLU A N 1
ATOM 827 C CA . GLU A 1 101 ? 20.580 -5.231 -2.895 1.00 90.00 101 GLU A CA 1
ATOM 828 C C . GLU A 1 101 ? 19.834 -4.112 -2.149 1.00 90.00 101 GLU A C 1
ATOM 830 O O . GLU A 1 101 ? 18.935 -4.398 -1.360 1.00 90.00 101 GLU A O 1
ATOM 835 N N . LYS A 1 102 ? 20.119 -2.840 -2.459 1.00 89.31 102 LYS A N 1
ATOM 836 C CA . LYS A 1 102 ? 19.382 -1.691 -1.897 1.00 89.31 102 LYS A CA 1
ATOM 837 C C . LYS A 1 102 ? 17.922 -1.647 -2.345 1.00 89.31 102 LYS A C 1
ATOM 839 O O . LYS A 1 102 ? 17.041 -1.379 -1.534 1.00 89.31 102 LYS A O 1
ATOM 844 N N . LEU A 1 103 ? 17.663 -1.931 -3.621 1.00 89.94 103 LEU A N 1
ATOM 845 C CA . LEU A 1 103 ? 16.307 -2.017 -4.158 1.00 89.94 103 LEU A CA 1
ATOM 846 C C . LEU A 1 103 ? 15.496 -3.102 -3.436 1.00 89.94 103 LEU A C 1
ATOM 848 O O . LEU A 1 103 ? 14.348 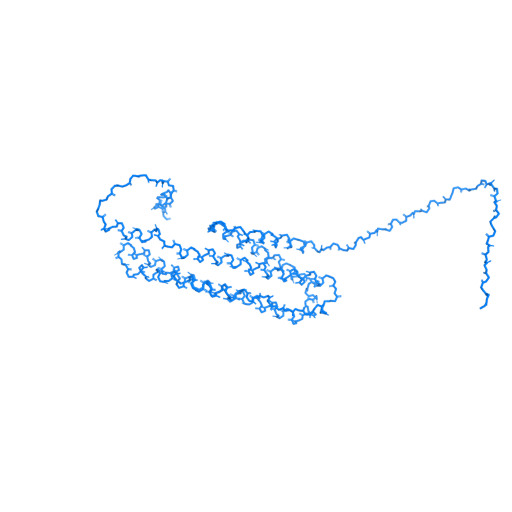-2.882 -3.057 1.00 89.94 103 LEU A O 1
ATOM 852 N N . LEU A 1 104 ? 16.102 -4.271 -3.221 1.00 92.00 104 LEU A N 1
ATOM 853 C CA . LEU A 1 104 ? 15.489 -5.368 -2.484 1.00 92.00 104 LEU A CA 1
ATOM 854 C C . LEU A 1 104 ? 15.224 -4.982 -1.025 1.00 92.00 104 LEU A C 1
ATOM 856 O O . LEU A 1 104 ? 14.156 -5.294 -0.504 1.00 92.00 104 LEU A O 1
ATOM 860 N N . GLU A 1 105 ? 16.159 -4.286 -0.377 1.00 93.12 105 GLU A N 1
ATOM 861 C CA . GLU A 1 105 ? 15.968 -3.774 0.981 1.00 93.12 105 GLU A CA 1
ATOM 862 C C . GLU A 1 105 ? 14.753 -2.835 1.067 1.00 93.12 105 GLU A C 1
ATOM 864 O O . GLU A 1 105 ? 13.941 -2.958 1.985 1.00 93.12 105 GLU A O 1
ATOM 869 N N . ASP A 1 106 ? 14.572 -1.944 0.090 1.00 92.81 106 ASP A N 1
ATOM 870 C CA . ASP A 1 106 ? 13.400 -1.068 0.016 1.00 92.81 106 ASP A CA 1
ATOM 871 C C . ASP A 1 106 ? 12.089 -1.857 -0.149 1.00 92.81 106 ASP A C 1
ATOM 873 O O . ASP A 1 106 ? 11.111 -1.583 0.555 1.00 92.81 106 ASP A O 1
ATOM 877 N N . PHE A 1 107 ? 12.063 -2.879 -1.013 1.00 93.38 107 PHE A N 1
ATOM 878 C CA . PHE A 1 107 ? 10.893 -3.754 -1.161 1.00 93.38 107 PHE A CA 1
ATOM 879 C C . PHE A 1 107 ? 10.578 -4.552 0.103 1.00 93.38 107 PHE A C 1
ATOM 881 O O . PHE A 1 107 ? 9.411 -4.644 0.487 1.00 93.38 107 PHE A O 1
ATOM 888 N N . LEU A 1 108 ? 11.592 -5.072 0.793 1.00 95.75 108 LEU A N 1
ATOM 889 C CA . LEU A 1 108 ? 11.406 -5.752 2.075 1.00 95.75 108 LEU A CA 1
ATOM 890 C C . LEU A 1 108 ? 10.817 -4.806 3.126 1.00 95.75 108 LEU A C 1
ATOM 892 O O . LEU A 1 108 ? 9.856 -5.166 3.804 1.00 95.75 108 LEU A O 1
ATOM 896 N N . ARG A 1 109 ? 11.297 -3.559 3.192 1.00 95.75 109 ARG A N 1
ATOM 897 C CA . ARG A 1 109 ? 10.728 -2.541 4.087 1.00 95.75 109 ARG A CA 1
ATOM 898 C C . ARG A 1 109 ? 9.264 -2.238 3.770 1.00 95.75 109 ARG A C 1
ATOM 900 O O . ARG A 1 109 ? 8.477 -2.051 4.698 1.00 95.75 109 ARG A O 1
ATOM 907 N N . PHE A 1 110 ? 8.869 -2.199 2.493 1.00 95.19 110 PHE A N 1
ATOM 908 C CA . PHE A 1 110 ? 7.451 -2.081 2.139 1.00 95.19 110 PHE A CA 1
ATOM 909 C C . PHE A 1 110 ? 6.651 -3.270 2.674 1.00 95.19 110 PHE A C 1
ATOM 911 O O . PHE A 1 110 ? 5.628 -3.062 3.329 1.00 95.19 110 PHE A O 1
ATOM 918 N N . VAL A 1 111 ? 7.122 -4.497 2.437 1.00 96.44 111 VAL A N 1
ATOM 919 C CA . VAL A 1 111 ? 6.462 -5.722 2.912 1.00 96.44 111 VAL A CA 1
ATOM 920 C C . VAL A 1 111 ? 6.290 -5.701 4.432 1.00 96.44 111 VAL A C 1
ATOM 922 O O . VAL A 1 111 ? 5.186 -5.959 4.912 1.00 96.44 111 VAL A O 1
ATOM 925 N N . ASP A 1 112 ? 7.318 -5.308 5.184 1.00 96.62 112 ASP A N 1
ATOM 926 C CA . ASP A 1 112 ? 7.252 -5.191 6.643 1.00 96.62 112 ASP A CA 1
ATOM 927 C C . ASP A 1 112 ? 6.190 -4.177 7.086 1.00 96.62 112 ASP A C 1
ATOM 929 O O . ASP A 1 112 ? 5.344 -4.469 7.937 1.00 96.62 112 ASP A O 1
ATOM 933 N N . VAL A 1 113 ? 6.182 -2.987 6.477 1.00 96.75 113 VAL A N 1
ATOM 934 C CA . VAL A 1 113 ? 5.204 -1.933 6.782 1.00 96.75 113 VAL A CA 1
ATOM 935 C C . VAL A 1 113 ? 3.773 -2.403 6.504 1.00 96.75 113 VAL A C 1
ATOM 937 O O . VAL A 1 113 ? 2.889 -2.225 7.351 1.00 96.75 113 VAL A O 1
ATOM 940 N N . TYR A 1 114 ? 3.532 -3.031 5.351 1.00 95.69 114 TYR A N 1
ATOM 941 C CA . TYR A 1 114 ? 2.219 -3.571 4.997 1.00 95.69 114 TYR A CA 1
ATOM 942 C C . TYR A 1 114 ? 1.813 -4.751 5.889 1.00 95.69 114 TYR A C 1
ATOM 944 O O . TYR A 1 114 ? 0.646 -4.838 6.277 1.00 95.69 114 TYR A O 1
ATOM 952 N N . GLY A 1 115 ? 2.756 -5.604 6.292 1.00 97.19 115 GLY A N 1
ATOM 953 C CA . GLY A 1 115 ? 2.517 -6.705 7.226 1.00 97.19 115 GLY A CA 1
ATOM 954 C C . GLY A 1 115 ? 2.116 -6.217 8.622 1.00 97.19 115 GLY A C 1
ATOM 955 O O . GLY A 1 115 ? 1.122 -6.678 9.195 1.00 97.19 115 GLY A O 1
ATOM 956 N N . ILE A 1 116 ? 2.820 -5.217 9.163 1.00 96.69 116 ILE A N 1
ATOM 957 C CA . ILE A 1 116 ? 2.476 -4.597 10.455 1.00 96.69 116 ILE A CA 1
ATOM 958 C C . ILE A 1 116 ? 1.109 -3.900 10.377 1.00 96.69 116 ILE A C 1
ATOM 960 O O . ILE A 1 116 ? 0.294 -4.004 11.302 1.00 96.69 116 ILE A O 1
ATOM 964 N N . PHE A 1 117 ? 0.822 -3.215 9.266 1.00 96.44 117 PHE A N 1
ATOM 965 C CA . PHE A 1 117 ? -0.489 -2.612 9.034 1.00 96.44 117 PHE A CA 1
ATOM 966 C C . PHE A 1 117 ? -1.602 -3.668 9.025 1.00 96.44 117 PHE A C 1
ATOM 968 O O . PHE A 1 117 ? -2.599 -3.518 9.735 1.00 96.44 117 PHE A O 1
ATOM 975 N N . GLN A 1 118 ? -1.427 -4.742 8.251 1.00 95.94 118 GLN A N 1
ATOM 976 C CA . GLN A 1 118 ? -2.420 -5.800 8.082 1.00 95.94 118 GLN A CA 1
ATOM 977 C C . GLN A 1 118 ? -2.731 -6.501 9.406 1.00 95.94 118 GLN A C 1
ATOM 979 O O . GLN A 1 118 ? -3.900 -6.657 9.758 1.00 95.94 118 GLN A O 1
ATOM 984 N N . THR A 1 119 ? -1.704 -6.879 10.168 1.00 96.50 119 THR A N 1
ATOM 985 C CA . THR A 1 119 ? -1.868 -7.529 11.481 1.00 96.50 119 THR A CA 1
ATOM 986 C C . THR A 1 119 ? -2.611 -6.630 12.471 1.00 96.50 119 THR A C 1
ATOM 988 O O . THR A 1 119 ? -3.571 -7.064 13.113 1.00 96.50 119 THR A O 1
ATOM 991 N N . SER A 1 120 ? -2.246 -5.347 12.534 1.00 95.00 120 SER A N 1
ATOM 992 C CA . SER A 1 120 ? -2.916 -4.359 13.390 1.00 95.00 120 SER A CA 1
ATOM 993 C C . SER A 1 120 ? -4.373 -4.125 12.976 1.00 95.00 120 SER A C 1
ATOM 995 O O . SER A 1 120 ? -5.265 -4.031 13.823 1.00 95.00 120 SER A O 1
ATOM 997 N N . PHE A 1 121 ? -4.638 -4.071 11.669 1.00 93.88 121 PHE A N 1
ATOM 998 C CA . PHE A 1 121 ? -5.982 -3.897 11.126 1.00 93.88 121 PHE A CA 1
ATOM 999 C C . PHE A 1 121 ? -6.883 -5.110 11.399 1.00 93.88 121 PHE A C 1
ATOM 1001 O O . PHE A 1 121 ? -8.043 -4.940 11.777 1.00 93.88 121 PHE A O 1
ATOM 1008 N N . LEU A 1 122 ? -6.358 -6.332 11.258 1.00 95.06 122 LEU A N 1
ATOM 1009 C CA . LEU A 1 122 ? -7.092 -7.561 11.570 1.00 95.06 122 LEU A CA 1
ATOM 1010 C C . LEU A 1 122 ? -7.455 -7.646 13.057 1.00 95.06 122 LEU A C 1
ATOM 1012 O O . LEU A 1 122 ? -8.600 -7.964 13.378 1.00 95.06 122 LEU A O 1
ATOM 1016 N N . SER A 1 123 ? -6.536 -7.271 13.951 1.00 94.12 123 SER A N 1
ATOM 1017 C CA . SER A 1 123 ? -6.820 -7.182 15.389 1.00 94.12 123 SER A CA 1
ATOM 1018 C C . SER A 1 123 ? -7.943 -6.177 15.688 1.00 94.12 123 SER A C 1
ATOM 1020 O O . SER A 1 123 ? -8.888 -6.490 16.412 1.00 94.12 123 SER A O 1
ATOM 1022 N N . LEU A 1 124 ? -7.920 -4.996 15.057 1.00 93.56 124 LEU A N 1
ATOM 1023 C CA . LEU A 1 124 ? -8.996 -4.012 15.209 1.00 93.56 124 LEU A CA 1
ATOM 1024 C C . LEU A 1 124 ? -10.343 -4.523 14.669 1.00 93.56 124 LEU A C 1
ATOM 1026 O O . LEU A 1 124 ? -11.395 -4.218 15.233 1.00 93.56 124 LEU A O 1
ATOM 1030 N N . LYS A 1 125 ? -10.329 -5.291 13.574 1.00 93.25 125 LYS A N 1
ATOM 1031 C CA . LYS A 1 125 ? -11.532 -5.902 12.992 1.00 93.25 125 LYS A CA 1
ATOM 1032 C C . LYS A 1 125 ? -12.172 -6.901 13.958 1.00 93.25 125 LYS A C 1
ATOM 1034 O O . LYS A 1 125 ? -13.395 -6.920 14.081 1.00 93.25 125 LYS A O 1
ATOM 1039 N N . GLU A 1 126 ? -11.375 -7.693 14.668 1.00 93.12 126 GLU A N 1
ATOM 1040 C CA . GLU A 1 126 ? -11.871 -8.600 15.707 1.00 93.12 126 GLU A CA 1
ATOM 1041 C C . GLU A 1 126 ? -12.527 -7.824 16.863 1.00 93.12 126 GLU A C 1
ATOM 1043 O O . GLU A 1 126 ? -13.669 -8.107 17.240 1.00 93.12 126 GLU A O 1
ATOM 1048 N N . GLU A 1 127 ? -11.874 -6.763 17.349 1.00 91.31 127 GLU A N 1
ATOM 1049 C CA . GLU A 1 127 ? -12.447 -5.873 18.367 1.00 91.31 127 GLU A CA 1
ATOM 1050 C C . GLU A 1 127 ? -13.751 -5.210 17.892 1.00 91.31 127 GLU A C 1
ATOM 1052 O O . GLU A 1 127 ? -14.695 -5.057 18.671 1.00 91.31 127 GLU A O 1
ATOM 1057 N N . GLN A 1 128 ? -13.845 -4.848 16.609 1.00 91.81 128 GLN A N 1
ATOM 1058 C CA . GLN A 1 128 ? -15.059 -4.287 16.016 1.00 91.81 128 GLN A CA 1
ATOM 1059 C C . GLN A 1 128 ? -16.224 -5.285 16.045 1.00 91.81 128 GLN A C 1
ATOM 1061 O O . GLN A 1 128 ? -17.360 -4.900 16.340 1.00 91.81 128 GLN A O 1
ATOM 1066 N N . LEU A 1 129 ? -15.969 -6.558 15.732 1.00 91.62 129 LEU A N 1
ATOM 1067 C CA . LEU A 1 129 ? -16.983 -7.612 15.790 1.00 91.62 129 LEU A CA 1
ATOM 1068 C C . LEU A 1 129 ? -17.455 -7.831 17.233 1.00 91.62 129 LEU A C 1
ATOM 1070 O O . LEU A 1 129 ? -18.663 -7.849 17.483 1.00 91.62 129 LEU A O 1
ATOM 1074 N N . ALA A 1 130 ? -16.527 -7.887 18.191 1.00 90.38 130 ALA A N 1
ATOM 1075 C CA . ALA A 1 130 ? -16.859 -7.978 19.611 1.00 90.38 130 ALA A CA 1
ATOM 1076 C C . ALA A 1 130 ? -17.685 -6.767 20.089 1.00 90.38 130 ALA A C 1
ATOM 1078 O O . ALA A 1 130 ? -18.689 -6.930 20.787 1.00 90.38 130 ALA A O 1
ATOM 1079 N N . ALA A 1 131 ? -17.328 -5.553 19.657 1.00 90.06 131 ALA A N 1
ATOM 1080 C CA . ALA A 1 131 ? -18.064 -4.334 19.982 1.00 90.06 131 ALA A CA 1
ATOM 1081 C C . ALA A 1 131 ? -19.477 -4.307 19.376 1.00 90.06 131 ALA A C 1
ATOM 1083 O O . ALA A 1 131 ? -20.409 -3.830 20.022 1.00 90.06 131 ALA A O 1
ATOM 1084 N N . ARG A 1 132 ? -19.679 -4.856 18.168 1.00 88.25 132 ARG A N 1
ATOM 1085 C CA . ARG A 1 132 ? -21.019 -5.006 17.564 1.00 88.25 132 ARG A CA 1
ATOM 1086 C C . ARG A 1 132 ? -21.929 -5.904 18.399 1.00 88.25 132 ARG A C 1
ATOM 1088 O O . ARG A 1 132 ? -23.105 -5.589 18.570 1.00 88.25 132 ARG A O 1
ATOM 1095 N N . VAL A 1 133 ? -21.396 -7.001 18.937 1.00 89.44 133 VAL A N 1
ATOM 1096 C CA . VAL A 1 133 ? -22.148 -7.890 19.838 1.00 89.44 133 VAL A CA 1
ATOM 1097 C C . VAL A 1 133 ? -22.438 -7.189 21.167 1.00 89.44 133 VAL A C 1
ATOM 1099 O O . VAL A 1 133 ? -23.575 -7.210 21.643 1.00 89.44 133 VAL A O 1
ATOM 1102 N N . ALA A 1 134 ? -21.440 -6.510 21.734 1.00 88.62 134 ALA A N 1
ATOM 1103 C CA . ALA A 1 134 ? -21.575 -5.743 22.970 1.00 88.62 134 ALA A CA 1
ATOM 1104 C C . ALA A 1 134 ? -22.622 -4.627 22.870 1.00 88.62 134 ALA A C 1
ATOM 1106 O O . ALA A 1 134 ? -23.374 -4.410 23.816 1.00 88.62 134 ALA A O 1
ATOM 1107 N N . LEU A 1 135 ? -22.745 -3.983 21.705 1.00 86.19 135 LEU A N 1
ATOM 1108 C CA . LEU A 1 135 ? -23.760 -2.962 21.451 1.00 86.19 135 LEU A CA 1
ATOM 1109 C C . LEU A 1 135 ? -25.185 -3.503 21.633 1.00 86.19 135 LEU A C 1
ATOM 1111 O O . LEU A 1 135 ? -26.031 -2.831 22.221 1.00 86.19 135 LEU A O 1
ATOM 1115 N N . ARG A 1 136 ? -25.449 -4.739 21.190 1.00 87.25 136 ARG A N 1
ATOM 1116 C CA . ARG A 1 136 ? -26.752 -5.398 21.397 1.00 87.25 136 ARG A CA 1
ATOM 1117 C C . ARG A 1 136 ? -26.998 -5.723 22.873 1.00 87.25 136 ARG A C 1
ATOM 1119 O O . ARG A 1 136 ? -28.136 -5.663 23.327 1.0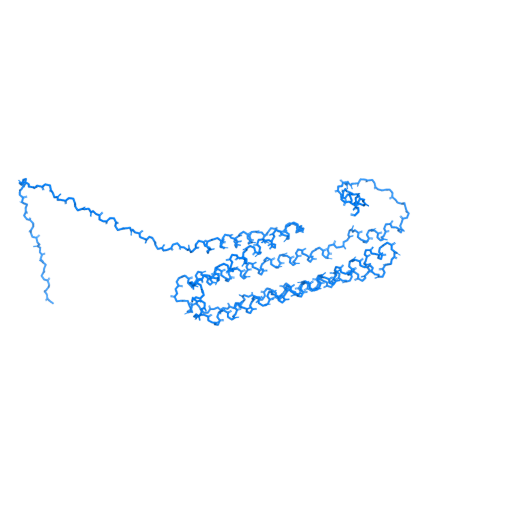0 87.25 136 ARG A O 1
ATOM 1126 N N . ARG A 1 137 ? -25.931 -6.027 23.618 1.00 89.38 137 ARG A N 1
ATOM 1127 C CA . ARG A 1 137 ? -25.955 -6.359 25.054 1.00 89.38 137 ARG A CA 1
ATOM 1128 C C . ARG A 1 137 ? -25.845 -5.143 25.985 1.00 89.38 137 ARG A C 1
ATOM 1130 O O . ARG A 1 137 ? -25.949 -5.322 27.191 1.00 89.38 137 ARG A O 1
ATOM 1137 N N . LYS A 1 138 ? -25.673 -3.929 25.441 1.00 88.19 138 LYS A N 1
ATOM 1138 C CA . LYS A 1 138 ? -25.409 -2.682 26.188 1.00 88.19 138 LYS A CA 1
ATOM 1139 C C . LYS A 1 138 ? -24.172 -2.764 27.099 1.00 88.19 138 LYS A C 1
ATOM 1141 O O . LYS A 1 138 ? -24.160 -2.205 28.189 1.00 88.19 138 LYS A O 1
ATOM 1146 N N . ASP A 1 139 ? -23.140 -3.478 26.653 1.00 88.62 139 ASP A N 1
ATOM 1147 C CA . ASP A 1 139 ? -21.867 -3.570 27.369 1.00 88.62 139 ASP A CA 1
ATOM 1148 C C . ASP A 1 139 ? -20.921 -2.442 26.922 1.00 88.62 139 ASP A C 1
ATOM 1150 O O . ASP A 1 139 ? -20.157 -2.569 25.958 1.00 88.62 139 ASP A O 1
ATOM 1154 N N . ASP A 1 140 ? -20.989 -1.319 27.639 1.00 88.56 140 ASP A N 1
ATOM 1155 C CA . ASP A 1 140 ? -20.190 -0.120 27.365 1.00 88.56 140 ASP A CA 1
ATOM 1156 C C . ASP A 1 140 ? -18.678 -0.362 27.515 1.00 88.56 140 ASP A C 1
ATOM 1158 O O . ASP A 1 140 ? -17.872 0.313 26.865 1.00 88.56 140 ASP A O 1
ATOM 1162 N N . SER A 1 141 ? -18.268 -1.353 28.316 1.00 89.38 141 SER A N 1
ATOM 1163 C CA . SER A 1 141 ? -16.853 -1.654 28.555 1.00 89.38 141 SER A CA 1
ATOM 1164 C C . SER A 1 141 ? -16.167 -2.170 27.285 1.00 89.38 141 SER A C 1
ATOM 1166 O O . SER A 1 141 ? -15.103 -1.684 26.893 1.00 89.38 141 SER A O 1
ATOM 1168 N N . ARG A 1 142 ? -16.819 -3.089 26.566 1.00 88.25 142 ARG A N 1
ATOM 1169 C CA . ARG A 1 142 ? -16.330 -3.658 25.301 1.00 88.25 142 ARG A CA 1
ATOM 1170 C C . ARG A 1 142 ? -16.339 -2.636 24.168 1.00 88.25 142 ARG A C 1
ATOM 1172 O O . ARG A 1 142 ? -15.432 -2.634 23.335 1.00 88.25 142 ARG A O 1
ATOM 1179 N N . ILE A 1 143 ? -17.316 -1.729 24.159 1.00 88.19 143 ILE A N 1
ATOM 1180 C CA . ILE A 1 143 ? -17.357 -0.607 23.209 1.00 88.19 143 ILE A CA 1
ATOM 1181 C C . ILE A 1 143 ? -16.177 0.343 23.464 1.00 88.19 143 ILE A C 1
ATOM 1183 O O . ILE A 1 143 ? -15.513 0.773 22.517 1.00 88.19 143 ILE A O 1
ATOM 1187 N N . ALA A 1 144 ? -15.864 0.634 24.731 1.00 89.75 144 ALA A N 1
ATOM 1188 C CA . ALA A 1 144 ? -14.721 1.464 25.100 1.00 89.75 144 ALA A CA 1
ATOM 1189 C C . ALA A 1 144 ? -13.376 0.841 24.680 1.00 89.75 144 ALA A C 1
ATOM 1191 O O . ALA A 1 144 ? -12.495 1.569 24.211 1.00 89.75 144 ALA A O 1
ATOM 1192 N N . VAL A 1 145 ? -13.228 -0.489 24.778 1.00 91.50 145 VAL A N 1
ATOM 1193 C CA . VAL A 1 145 ? -12.042 -1.215 24.280 1.00 91.50 145 VAL A CA 1
ATOM 1194 C C . VAL A 1 145 ? -11.852 -0.980 22.781 1.00 91.50 145 VAL A C 1
ATOM 1196 O O . VAL A 1 145 ? -10.786 -0.517 22.385 1.00 91.50 145 VAL A O 1
ATOM 1199 N N . TYR A 1 146 ? -12.892 -1.161 21.964 1.00 91.31 146 TYR A N 1
ATOM 1200 C CA . TYR A 1 146 ? -12.813 -0.904 20.520 1.00 91.31 146 TYR A CA 1
ATOM 1201 C C . TYR A 1 146 ? -12.472 0.559 20.186 1.00 91.31 146 TYR A C 1
ATOM 1203 O O . TYR A 1 146 ? -11.660 0.839 19.301 1.00 91.31 146 TYR A O 1
ATOM 1211 N N . LEU A 1 147 ? -13.039 1.533 20.910 1.00 90.44 147 LEU A N 1
ATOM 1212 C CA . LEU A 1 147 ? -12.686 2.947 20.719 1.00 90.44 147 LEU A CA 1
ATOM 1213 C C . LEU A 1 147 ? -11.215 3.228 21.066 1.00 90.44 147 LEU A C 1
ATOM 1215 O O . LEU A 1 147 ? -10.565 4.040 20.399 1.00 90.44 147 LEU A O 1
ATOM 1219 N N . LYS A 1 148 ? -10.671 2.553 22.085 1.00 91.38 148 LYS A N 1
ATOM 1220 C CA . LYS A 1 148 ? -9.241 2.600 22.417 1.00 91.38 148 LYS A CA 1
ATOM 1221 C C . LYS A 1 148 ? -8.402 1.935 21.320 1.00 91.38 148 LYS A C 1
ATOM 1223 O O . LYS A 1 148 ? -7.387 2.515 20.931 1.00 91.38 148 LYS A O 1
ATOM 1228 N N . GLY A 1 149 ? -8.853 0.805 20.777 1.00 92.62 149 GLY A N 1
ATOM 1229 C CA . GLY A 1 149 ? -8.258 0.119 19.629 1.00 92.62 149 GLY A CA 1
ATOM 1230 C C . GLY A 1 149 ? -8.148 1.014 18.399 1.00 92.62 149 GLY A C 1
ATOM 1231 O O . GLY A 1 149 ? -7.066 1.153 17.835 1.00 92.62 149 GLY A O 1
ATOM 1232 N N . ARG A 1 150 ? -9.211 1.750 18.045 1.00 92.12 150 ARG A N 1
ATOM 1233 C CA . ARG A 1 150 ? -9.180 2.735 16.943 1.00 92.12 150 ARG A CA 1
ATOM 1234 C C . ARG A 1 150 ? -8.113 3.809 17.140 1.00 92.12 150 ARG A C 1
ATOM 1236 O O . ARG A 1 150 ? -7.384 4.137 16.208 1.00 92.12 150 ARG A O 1
ATOM 1243 N N . LYS A 1 151 ? -8.003 4.356 18.357 1.00 91.50 151 LYS A N 1
ATOM 1244 C CA . LYS A 1 151 ? -6.966 5.349 18.689 1.00 91.50 151 LYS A CA 1
ATOM 1245 C C . LYS A 1 151 ? -5.565 4.745 18.618 1.00 91.50 151 LYS A C 1
ATOM 1247 O O . LYS A 1 151 ? -4.642 5.423 18.178 1.00 91.50 151 LYS A O 1
ATOM 1252 N N . LYS A 1 152 ? -5.400 3.492 19.053 1.00 93.44 152 LYS A N 1
ATOM 1253 C CA . LYS A 1 152 ? -4.138 2.753 18.933 1.00 93.44 152 LYS A CA 1
ATOM 1254 C C . LYS A 1 152 ? -3.772 2.557 17.460 1.00 93.44 152 LYS A C 1
ATOM 1256 O O . LYS A 1 152 ? -2.667 2.917 17.084 1.00 93.44 152 LYS A O 1
ATOM 1261 N N . MET A 1 153 ? -4.712 2.113 16.626 1.00 94.62 153 MET A N 1
ATOM 1262 C CA . MET A 1 153 ? -4.503 1.937 15.187 1.00 94.62 153 MET A CA 1
ATOM 1263 C C . MET A 1 153 ? -4.079 3.239 14.502 1.00 94.62 153 MET A C 1
ATOM 1265 O O . MET A 1 153 ? -3.105 3.245 13.763 1.00 94.62 153 MET A O 1
ATOM 1269 N N . ALA A 1 154 ? -4.739 4.364 14.794 1.00 93.56 154 ALA A N 1
ATOM 1270 C CA . ALA A 1 154 ? -4.343 5.662 14.238 1.00 93.56 154 ALA A CA 1
ATOM 1271 C C . ALA A 1 154 ? -2.894 6.050 14.606 1.00 93.56 154 ALA A C 1
ATOM 1273 O O . ALA A 1 154 ? -2.171 6.606 13.780 1.00 93.56 154 ALA A O 1
ATOM 1274 N N . LYS A 1 155 ? -2.449 5.725 15.831 1.00 93.69 155 LYS A N 1
ATOM 1275 C CA . LYS A 1 155 ? -1.057 5.932 16.262 1.00 93.69 155 LYS A CA 1
ATOM 1276 C C . LYS A 1 155 ? -0.086 4.994 15.549 1.00 93.69 155 LYS A C 1
ATOM 1278 O O . LYS A 1 155 ? 0.980 5.448 15.150 1.00 93.69 155 LYS A O 1
ATOM 1283 N N . GLU A 1 156 ? -0.436 3.720 15.389 1.00 95.88 156 GLU A N 1
ATOM 1284 C CA . GLU A 1 156 ? 0.395 2.768 14.642 1.00 95.88 156 GLU A CA 1
ATOM 1285 C C . GLU A 1 156 ? 0.533 3.194 13.179 1.00 95.88 156 GLU A C 1
ATOM 1287 O O . GLU A 1 156 ? 1.645 3.273 12.672 1.00 95.88 156 GLU A O 1
ATOM 1292 N N . ILE A 1 157 ? -0.559 3.612 12.533 1.00 95.69 157 ILE A N 1
ATOM 1293 C CA . ILE A 1 157 ? -0.515 4.151 11.170 1.00 95.69 157 ILE A CA 1
ATOM 1294 C C . ILE A 1 157 ? 0.430 5.353 11.073 1.00 95.69 157 ILE A C 1
ATOM 1296 O O . ILE A 1 157 ? 1.216 5.431 10.134 1.00 95.69 157 ILE A O 1
ATOM 1300 N N . ALA A 1 158 ? 0.412 6.271 12.043 1.00 95.00 158 ALA A N 1
ATOM 1301 C CA . ALA A 1 158 ? 1.333 7.408 12.042 1.00 95.00 158 ALA A CA 1
ATOM 1302 C C . ALA A 1 158 ? 2.811 6.970 12.102 1.00 95.00 158 ALA A C 1
ATOM 1304 O O . ALA A 1 158 ? 3.650 7.551 11.410 1.00 95.00 158 ALA A O 1
ATOM 1305 N N . LYS A 1 159 ? 3.135 5.917 12.868 1.00 96.00 159 LYS A N 1
ATOM 1306 C CA . LYS A 1 159 ? 4.485 5.329 12.886 1.00 96.00 159 LYS A CA 1
ATOM 1307 C C . LYS A 1 159 ? 4.834 4.698 11.539 1.00 96.00 159 LYS A C 1
ATOM 1309 O O . LYS A 1 159 ? 5.920 4.946 11.020 1.00 96.00 159 LYS A O 1
ATOM 1314 N N . LEU A 1 160 ? 3.911 3.952 10.937 1.00 96.50 160 LEU A N 1
ATOM 1315 C CA . LEU A 1 160 ? 4.112 3.343 9.620 1.00 96.50 160 LEU A CA 1
ATOM 1316 C C . LEU A 1 160 ? 4.341 4.398 8.531 1.00 96.50 160 LEU A C 1
ATOM 1318 O O . LEU A 1 160 ? 5.267 4.263 7.739 1.00 96.50 160 LEU A O 1
ATOM 1322 N N . VAL A 1 161 ? 3.587 5.502 8.553 1.00 95.88 161 VAL A N 1
ATOM 1323 C CA . VAL A 1 161 ? 3.792 6.659 7.662 1.00 95.88 161 VAL A CA 1
ATOM 1324 C C . VAL A 1 161 ? 5.182 7.276 7.840 1.00 95.88 161 VAL A C 1
ATOM 1326 O O . VAL A 1 161 ? 5.784 7.724 6.865 1.00 95.88 161 VAL A O 1
ATOM 1329 N N . SER A 1 162 ? 5.709 7.319 9.065 1.00 94.56 162 SER A N 1
ATOM 1330 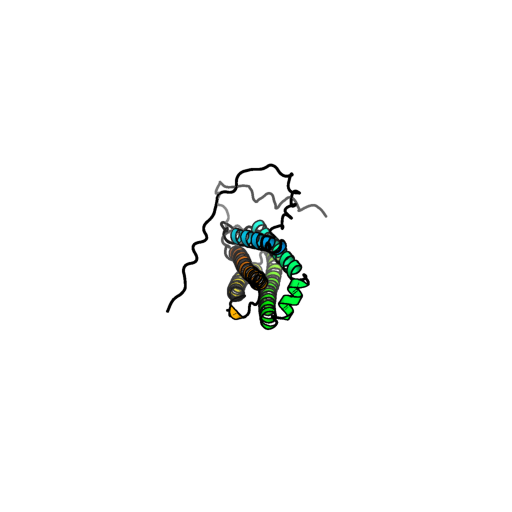C CA . SER A 1 162 ? 7.074 7.805 9.293 1.00 94.56 162 SER A CA 1
ATOM 1331 C C . SER A 1 162 ? 8.136 6.837 8.761 1.00 94.56 162 SER A C 1
ATOM 1333 O O . SER A 1 162 ? 9.086 7.284 8.128 1.00 94.56 162 SER A O 1
ATOM 1335 N N . SER A 1 163 ? 7.935 5.528 8.941 1.00 94.50 163 SER A N 1
ATOM 1336 C CA . SER A 1 163 ? 8.844 4.480 8.465 1.00 94.50 163 SER A CA 1
ATOM 1337 C C . SER A 1 163 ? 8.890 4.416 6.936 1.00 94.50 163 SER A C 1
ATOM 1339 O O . SER A 1 163 ? 9.971 4.464 6.351 1.00 94.50 163 SER A O 1
ATOM 1341 N N . ILE A 1 164 ? 7.729 4.420 6.276 1.00 95.31 164 ILE A N 1
ATOM 1342 C CA . ILE A 1 164 ? 7.642 4.310 4.815 1.00 95.31 164 ILE A CA 1
ATOM 1343 C C . ILE A 1 164 ? 8.253 5.515 4.096 1.00 95.31 164 ILE A C 1
ATOM 1345 O O . ILE A 1 164 ? 8.805 5.382 3.012 1.00 95.31 164 ILE A O 1
ATOM 1349 N N . ARG A 1 165 ? 8.227 6.702 4.715 1.00 93.44 165 ARG A N 1
ATOM 1350 C CA . ARG A 1 165 ? 8.815 7.919 4.136 1.00 93.44 165 ARG A CA 1
ATOM 1351 C C . ARG A 1 165 ? 10.346 7.878 4.081 1.00 93.44 165 ARG A C 1
ATOM 1353 O O . ARG A 1 165 ? 10.938 8.747 3.440 1.00 93.44 165 ARG A O 1
ATOM 1360 N N . CYS A 1 166 ? 10.979 6.935 4.777 1.00 88.56 166 CYS A N 1
ATOM 1361 C CA . CYS A 1 166 ? 12.427 6.734 4.775 1.00 88.56 166 CYS A CA 1
ATOM 1362 C C . CYS A 1 166 ? 12.909 5.794 3.657 1.00 88.56 166 CYS A C 1
ATOM 1364 O O . CYS A 1 166 ? 14.115 5.717 3.431 1.00 88.56 166 CYS A O 1
ATOM 1366 N N . ILE A 1 167 ? 11.998 5.101 2.970 1.00 91.50 167 ILE A N 1
ATOM 1367 C CA . ILE A 1 167 ? 12.306 4.193 1.856 1.00 91.50 167 ILE A CA 1
ATOM 1368 C C . ILE A 1 167 ? 12.748 5.008 0.629 1.00 91.50 167 ILE A C 1
ATOM 1370 O O . ILE A 1 167 ? 12.245 6.114 0.415 1.00 91.50 167 ILE A O 1
ATOM 1374 N N . GLY A 1 168 ? 13.719 4.507 -0.142 1.00 81.44 168 GLY A N 1
ATOM 1375 C CA . GLY A 1 168 ? 14.209 5.172 -1.358 1.00 81.44 168 GLY A CA 1
ATOM 1376 C C . GLY A 1 168 ? 15.117 6.385 -1.128 1.00 81.44 168 GLY A C 1
ATOM 1377 O O . GLY A 1 168 ? 15.429 7.116 -2.065 1.00 81.44 168 GLY A O 1
ATOM 1378 N N . ARG A 1 169 ? 15.565 6.638 0.112 1.00 78.25 169 ARG A N 1
ATOM 1379 C CA . ARG A 1 169 ? 16.432 7.782 0.461 1.00 78.25 169 ARG A CA 1
ATOM 1380 C C . ARG A 1 169 ? 17.924 7.457 0.408 1.00 78.25 169 ARG A C 1
ATOM 1382 O O . ARG A 1 169 ? 18.644 7.697 1.377 1.00 78.25 169 ARG A O 1
ATOM 1389 N N . TYR A 1 170 ? 18.409 6.929 -0.707 1.00 69.94 170 TYR A N 1
ATOM 1390 C CA . TYR A 1 170 ? 19.844 6.730 -0.905 1.00 69.94 170 TYR A CA 1
ATOM 1391 C C . TYR A 1 170 ? 20.345 7.496 -2.131 1.00 69.94 170 TYR A C 1
ATOM 1393 O O . TYR A 1 170 ? 19.736 7.483 -3.195 1.00 69.94 170 TYR A O 1
ATOM 1401 N N . SER A 1 171 ? 21.479 8.181 -1.976 1.00 58.38 171 SER A N 1
ATOM 1402 C CA . SER A 1 171 ? 22.178 8.823 -3.090 1.00 58.38 171 SER A CA 1
ATOM 1403 C C . SER A 1 171 ? 23.028 7.769 -3.794 1.00 58.38 171 SER A C 1
ATOM 1405 O O . SER A 1 171 ? 23.923 7.189 -3.173 1.00 58.38 171 SER A O 1
ATOM 1407 N N . PHE A 1 172 ? 22.738 7.484 -5.066 1.00 60.62 172 PHE A N 1
ATOM 1408 C CA . PHE A 1 172 ? 23.668 6.736 -5.909 1.00 60.62 172 PHE A CA 1
ATOM 1409 C C . PHE A 1 172 ? 24.602 7.714 -6.615 1.00 60.62 172 PHE A C 1
ATOM 1411 O O . PHE A 1 172 ? 24.122 8.664 -7.238 1.00 60.62 172 PHE A O 1
ATOM 1418 N N . PRO A 1 173 ? 25.926 7.496 -6.569 1.00 57.62 173 PRO A N 1
ATOM 1419 C CA . PRO A 1 173 ? 26.833 8.283 -7.380 1.00 57.62 173 PRO A CA 1
ATOM 1420 C C . PRO A 1 173 ? 26.500 8.062 -8.861 1.00 57.62 173 PRO A C 1
ATOM 1422 O O . PRO A 1 173 ? 26.483 6.932 -9.352 1.00 57.62 173 PRO A O 1
ATOM 1425 N N . ALA A 1 174 ? 26.249 9.160 -9.579 1.00 56.00 174 ALA A N 1
ATOM 1426 C CA . ALA A 1 174 ? 25.914 9.160 -11.005 1.00 56.00 174 ALA A CA 1
ATOM 1427 C C . ALA A 1 174 ? 26.995 8.501 -11.892 1.00 56.00 174 ALA A C 1
ATOM 1429 O O . ALA A 1 174 ? 26.730 8.165 -13.041 1.00 56.00 174 ALA A O 1
ATOM 1430 N N . SER A 1 175 ? 28.198 8.267 -11.355 1.00 53.88 175 SER A N 1
ATOM 1431 C CA . SER A 1 175 ? 29.310 7.587 -12.025 1.00 53.88 175 SER A CA 1
ATOM 1432 C C . SER A 1 175 ? 29.123 6.073 -12.208 1.00 53.88 175 SER A C 1
ATOM 1434 O O . SER A 1 175 ? 29.960 5.449 -12.850 1.00 53.88 175 SER A O 1
ATOM 1436 N N . ALA A 1 176 ? 28.070 5.467 -11.646 1.00 56.72 176 ALA A N 1
ATOM 1437 C CA . ALA A 1 176 ? 27.792 4.029 -11.759 1.00 56.72 176 ALA A CA 1
ATOM 1438 C C . ALA A 1 176 ? 26.955 3.642 -12.999 1.00 56.72 176 ALA A C 1
ATOM 1440 O O . ALA A 1 176 ? 26.654 2.463 -13.199 1.00 56.72 176 ALA A O 1
ATOM 1441 N N . PHE A 1 177 ? 26.543 4.612 -13.822 1.00 60.28 177 PHE A N 1
ATOM 1442 C CA . PHE A 1 177 ? 25.707 4.364 -14.996 1.00 60.28 177 PHE A CA 1
ATOM 1443 C C . PHE A 1 177 ? 26.541 4.362 -16.280 1.00 60.28 177 PHE A C 1
ATOM 1445 O O . PHE A 1 177 ? 27.171 5.360 -16.618 1.00 60.28 177 PHE A O 1
ATOM 1452 N N . VAL A 1 178 ? 26.543 3.228 -16.986 1.00 61.44 178 VAL A N 1
ATOM 1453 C CA . VAL A 1 178 ? 27.404 2.983 -18.158 1.00 61.44 178 VAL A CA 1
ATOM 1454 C C . VAL A 1 178 ? 26.681 3.306 -19.473 1.00 61.44 178 VAL A C 1
ATOM 1456 O O . VAL A 1 178 ? 27.321 3.712 -20.440 1.00 61.44 178 VAL A O 1
ATOM 1459 N N . SER A 1 179 ? 25.349 3.183 -19.512 1.00 67.25 179 SER A N 1
ATOM 1460 C CA . SER A 1 179 ? 24.522 3.442 -20.698 1.00 67.25 179 SER A CA 1
ATOM 1461 C C . SER A 1 179 ? 23.285 4.300 -20.392 1.00 67.25 179 SER A C 1
ATOM 1463 O O . SER A 1 179 ? 22.757 4.291 -19.281 1.00 67.25 179 SER A O 1
ATOM 1465 N N . ILE A 1 180 ? 22.783 5.016 -21.407 1.00 66.75 180 ILE A N 1
ATOM 1466 C CA . ILE A 1 180 ? 21.549 5.825 -21.343 1.00 66.75 180 ILE A CA 1
ATOM 1467 C C . ILE A 1 180 ? 20.349 4.953 -20.943 1.00 66.75 180 ILE A C 1
ATOM 1469 O O . ILE A 1 180 ? 19.539 5.356 -20.109 1.00 66.75 180 ILE A O 1
ATOM 1473 N N . LEU A 1 181 ? 20.270 3.728 -21.471 1.00 67.56 181 LEU A N 1
ATOM 1474 C CA . LEU A 1 181 ? 19.210 2.778 -21.120 1.00 67.56 181 LEU A CA 1
ATOM 1475 C C . LEU A 1 181 ? 19.244 2.421 -19.625 1.00 67.56 181 LEU A C 1
ATOM 1477 O O . LEU A 1 181 ? 18.207 2.322 -18.973 1.00 67.56 181 LEU A O 1
ATOM 1481 N N . ASP A 1 182 ? 20.447 2.311 -19.066 1.00 75.44 182 ASP A N 1
ATOM 1482 C CA . ASP A 1 182 ? 20.661 1.978 -17.663 1.00 75.44 182 ASP A CA 1
ATOM 1483 C C . ASP A 1 182 ? 20.246 3.118 -16.737 1.00 75.44 182 ASP A C 1
ATOM 1485 O O . ASP A 1 182 ? 19.780 2.863 -15.627 1.00 75.44 182 ASP A O 1
ATOM 1489 N N . THR A 1 183 ? 20.450 4.365 -17.179 1.00 79.94 183 THR A N 1
ATOM 1490 C CA . THR A 1 183 ? 19.987 5.557 -16.456 1.00 79.94 183 THR A CA 1
ATOM 1491 C C . THR A 1 183 ? 18.471 5.669 -16.486 1.00 79.94 183 THR A C 1
ATOM 1493 O O . THR A 1 183 ? 17.867 5.979 -15.463 1.00 79.94 183 THR A O 1
ATOM 1496 N N . GLU A 1 184 ? 17.849 5.368 -17.629 1.00 84.69 184 GLU A N 1
ATOM 1497 C CA . GLU A 1 184 ? 16.401 5.449 -17.783 1.00 84.69 184 GLU A CA 1
ATOM 1498 C C . GLU A 1 184 ? 15.695 4.399 -16.922 1.00 84.69 184 GLU A C 1
ATOM 1500 O O . GLU A 1 184 ? 14.807 4.748 -16.148 1.00 84.69 184 GLU A O 1
ATOM 1505 N N . LEU A 1 185 ? 16.123 3.134 -16.994 1.00 85.88 185 LEU A N 1
ATOM 1506 C CA . LEU A 1 185 ? 15.531 2.060 -16.199 1.00 85.88 185 LEU A CA 1
ATOM 1507 C C . LEU A 1 185 ? 15.695 2.307 -14.694 1.00 85.88 185 LEU A C 1
ATOM 1509 O O . LEU A 1 185 ? 14.739 2.167 -13.935 1.00 85.88 185 LEU A O 1
ATOM 1513 N N . THR A 1 186 ? 16.899 2.679 -14.247 1.00 85.38 186 THR A N 1
ATOM 1514 C CA . THR A 1 186 ? 17.129 2.959 -12.826 1.00 85.38 186 THR A CA 1
ATOM 1515 C C . THR A 1 186 ? 16.320 4.167 -12.354 1.00 85.38 186 THR A C 1
ATOM 1517 O O . THR A 1 186 ? 15.753 4.104 -11.266 1.00 85.38 186 THR A O 1
ATOM 1520 N N . GLY A 1 187 ? 16.208 5.223 -13.168 1.00 87.88 187 GLY A N 1
ATOM 1521 C CA . GLY A 1 187 ? 15.365 6.379 -12.858 1.00 87.88 187 GLY A CA 1
ATOM 1522 C C . GLY A 1 187 ? 13.896 5.992 -12.692 1.00 87.88 187 GLY A C 1
ATOM 1523 O O . GLY A 1 187 ? 13.288 6.323 -11.682 1.00 87.88 187 GLY A O 1
ATOM 1524 N N . VAL A 1 188 ? 13.363 5.194 -13.619 1.00 90.69 188 VAL A N 1
ATOM 1525 C CA . VAL A 1 188 ? 11.978 4.701 -13.567 1.00 90.69 188 VAL A CA 1
ATOM 1526 C C . VAL A 1 188 ? 11.722 3.874 -12.309 1.00 90.69 188 VAL A C 1
ATOM 1528 O O . VAL A 1 188 ? 10.701 4.049 -11.654 1.00 90.69 188 VAL A O 1
ATOM 1531 N N . ILE A 1 189 ? 12.653 2.998 -11.927 1.00 91.06 189 ILE A N 1
ATOM 1532 C CA . ILE A 1 189 ? 12.505 2.186 -10.713 1.00 91.06 189 ILE A CA 1
ATOM 1533 C C . ILE A 1 189 ? 12.542 3.064 -9.456 1.00 91.06 189 ILE A C 1
ATOM 1535 O O . ILE A 1 189 ? 11.732 2.869 -8.551 1.00 91.06 189 ILE A O 1
ATOM 1539 N N . SER A 1 190 ? 13.417 4.071 -9.407 1.00 90.88 190 SER A N 1
ATOM 1540 C CA . SER A 1 190 ? 13.414 5.058 -8.321 1.00 90.88 190 SER A CA 1
ATOM 1541 C C . SER A 1 190 ? 12.105 5.851 -8.258 1.00 90.88 190 SER A C 1
ATOM 1543 O O . SER A 1 190 ? 11.567 6.040 -7.166 1.00 90.88 190 SER A O 1
ATOM 1545 N N . ASP A 1 191 ? 11.548 6.243 -9.405 1.00 92.25 191 ASP A N 1
ATOM 1546 C CA . ASP A 1 191 ? 10.253 6.922 -9.478 1.00 92.25 191 ASP A CA 1
ATOM 1547 C C . ASP A 1 191 ? 9.108 6.013 -8.993 1.00 92.25 191 ASP A C 1
ATOM 1549 O O . ASP A 1 191 ? 8.206 6.481 -8.295 1.00 92.25 191 ASP A O 1
ATOM 1553 N N . ILE A 1 192 ? 9.150 4.706 -9.287 1.00 94.06 192 ILE A N 1
ATOM 1554 C CA . ILE A 1 192 ? 8.178 3.731 -8.762 1.00 94.06 192 ILE A CA 1
ATOM 1555 C C . ILE A 1 192 ? 8.246 3.669 -7.238 1.00 94.06 192 ILE A C 1
ATOM 1557 O O . ILE A 1 192 ? 7.199 3.676 -6.587 1.00 94.06 192 ILE A O 1
ATOM 1561 N N . ILE A 1 193 ? 9.445 3.624 -6.650 1.00 94.00 193 ILE A N 1
ATOM 1562 C CA . ILE A 1 193 ? 9.605 3.627 -5.189 1.00 94.00 193 ILE A CA 1
ATOM 1563 C C . ILE A 1 193 ? 9.014 4.915 -4.607 1.00 94.00 193 ILE A C 1
ATOM 1565 O O . ILE A 1 193 ? 8.211 4.854 -3.676 1.00 94.00 193 ILE A O 1
ATOM 1569 N N . GLU A 1 194 ? 9.346 6.074 -5.182 1.00 93.81 194 GLU A N 1
ATOM 1570 C CA . GLU A 1 194 ? 8.838 7.380 -4.745 1.00 93.81 194 GLU A CA 1
ATOM 1571 C C . GLU A 1 194 ? 7.301 7.448 -4.797 1.00 93.81 194 GLU A C 1
ATOM 1573 O O . GLU A 1 194 ? 6.643 7.877 -3.837 1.00 93.81 194 GLU A O 1
ATOM 1578 N N . VAL A 1 195 ? 6.707 6.999 -5.905 1.00 94.75 195 VAL A N 1
ATOM 1579 C CA . VAL A 1 195 ? 5.251 6.950 -6.068 1.00 94.75 195 VAL A CA 1
ATOM 1580 C C . VAL A 1 195 ? 4.630 5.961 -5.100 1.00 94.75 195 VAL A C 1
ATOM 1582 O O . VAL A 1 195 ? 3.635 6.294 -4.460 1.00 94.75 195 VAL A O 1
ATOM 1585 N N . THR A 1 196 ? 5.232 4.789 -4.917 1.00 95.56 196 THR A N 1
ATOM 1586 C CA . THR A 1 196 ? 4.760 3.786 -3.958 1.00 95.56 196 THR A CA 1
ATOM 1587 C C . THR A 1 196 ? 4.738 4.365 -2.547 1.00 95.56 196 THR A C 1
ATOM 1589 O O . THR A 1 196 ? 3.721 4.247 -1.863 1.00 95.56 196 THR A O 1
ATOM 1592 N N . VAL A 1 197 ? 5.790 5.074 -2.118 1.00 95.62 197 VAL A N 1
ATOM 1593 C CA . VAL A 1 197 ? 5.803 5.806 -0.840 1.00 95.62 197 VAL A CA 1
ATOM 1594 C C . VAL A 1 197 ? 4.658 6.817 -0.782 1.00 95.62 197 VAL A C 1
ATOM 1596 O O . VAL A 1 197 ? 3.886 6.812 0.177 1.00 95.62 197 VAL A O 1
ATOM 1599 N N . SER A 1 198 ? 4.514 7.666 -1.801 1.00 93.62 198 SER A N 1
ATOM 1600 C CA . SER A 1 198 ? 3.500 8.732 -1.829 1.00 93.62 198 SER A CA 1
ATOM 1601 C C . SER A 1 198 ? 2.075 8.181 -1.742 1.00 93.62 198 SER A C 1
ATOM 1603 O O . SER A 1 198 ? 1.269 8.651 -0.935 1.00 93.62 198 SER A O 1
ATOM 1605 N N . VAL A 1 199 ? 1.785 7.133 -2.512 1.00 94.25 199 VAL A N 1
ATOM 1606 C CA . VAL A 1 199 ? 0.493 6.440 -2.532 1.00 94.25 199 VAL A CA 1
ATOM 1607 C C . VAL A 1 199 ? 0.219 5.778 -1.187 1.00 94.25 199 VAL A C 1
ATOM 1609 O O . VAL A 1 199 ? -0.849 5.978 -0.612 1.00 94.25 199 VAL A O 1
ATOM 1612 N N . SER A 1 200 ? 1.197 5.064 -0.630 1.00 94.94 200 SER A N 1
ATOM 1613 C CA . SER A 1 200 ? 1.063 4.408 0.675 1.00 94.94 200 SER A CA 1
ATOM 1614 C C . SER A 1 200 ? 0.777 5.414 1.790 1.00 94.94 200 SER A C 1
ATOM 1616 O O . SER A 1 200 ? -0.089 5.189 2.634 1.00 94.94 200 SER A O 1
ATOM 1618 N N . VAL A 1 201 ? 1.460 6.563 1.778 1.00 94.38 201 VAL A N 1
ATOM 1619 C CA . VAL A 1 201 ? 1.218 7.657 2.728 1.00 94.38 201 VAL A CA 1
ATOM 1620 C C . VAL A 1 201 ? -0.199 8.212 2.573 1.00 94.38 201 VAL A C 1
ATOM 1622 O O . VAL A 1 201 ? -0.877 8.421 3.581 1.00 94.38 201 VAL A O 1
ATOM 1625 N N . ALA A 1 202 ? -0.669 8.426 1.343 1.00 92.81 202 ALA A N 1
ATOM 1626 C CA . ALA A 1 202 ? -2.025 8.904 1.080 1.00 92.81 202 ALA A CA 1
ATOM 1627 C C . ALA A 1 202 ? -3.091 7.903 1.569 1.00 92.81 202 ALA A C 1
ATOM 1629 O O . ALA A 1 202 ? -4.037 8.296 2.258 1.00 92.81 202 ALA A O 1
ATOM 1630 N N . LEU A 1 203 ? -2.893 6.607 1.306 1.00 92.88 203 LEU A N 1
ATOM 1631 C CA . LEU A 1 203 ? -3.757 5.521 1.779 1.00 92.88 203 LEU A CA 1
ATOM 1632 C C . LEU A 1 203 ? -3.809 5.468 3.308 1.00 92.88 203 LEU A C 1
ATOM 1634 O O . LEU A 1 203 ? -4.886 5.501 3.906 1.00 92.88 203 LEU A O 1
ATOM 1638 N N . PHE A 1 204 ? -2.648 5.434 3.957 1.00 93.50 204 PHE A N 1
ATOM 1639 C CA . PHE A 1 204 ? -2.536 5.391 5.411 1.00 93.50 204 PHE A CA 1
ATOM 1640 C C . PHE A 1 204 ? -3.155 6.616 6.077 1.00 93.50 204 PHE A C 1
ATOM 1642 O O . PHE A 1 204 ? -3.918 6.472 7.034 1.00 93.50 204 PHE A O 1
ATOM 1649 N N . ASN A 1 205 ? -2.916 7.815 5.549 1.00 91.38 205 ASN A N 1
ATOM 1650 C CA . ASN A 1 205 ? -3.555 9.022 6.062 1.00 91.38 205 ASN A CA 1
ATOM 1651 C C . ASN A 1 205 ? -5.077 8.970 5.891 1.00 91.38 205 ASN A C 1
ATOM 1653 O O . ASN A 1 205 ? -5.798 9.262 6.848 1.00 91.38 205 ASN A O 1
ATOM 1657 N N . GLY A 1 206 ? -5.575 8.527 4.733 1.00 89.69 206 GLY A N 1
ATOM 1658 C CA . GLY A 1 206 ? -7.013 8.393 4.498 1.00 89.69 206 GLY A CA 1
ATOM 1659 C C . GLY A 1 206 ? -7.685 7.404 5.454 1.00 89.69 206 GLY A C 1
ATOM 1660 O O . GLY A 1 206 ? -8.733 7.699 6.030 1.00 89.69 206 GLY A O 1
ATOM 1661 N N . ILE A 1 207 ? -7.036 6.271 5.719 1.00 90.31 207 ILE A N 1
ATOM 1662 C CA . ILE A 1 207 ? -7.507 5.276 6.689 1.00 90.31 207 ILE A CA 1
ATOM 1663 C C . ILE A 1 207 ? -7.429 5.826 8.125 1.00 90.31 207 ILE A C 1
ATOM 1665 O O . ILE A 1 207 ? -8.360 5.654 8.915 1.00 90.31 207 ILE A O 1
ATOM 1669 N N . SER A 1 208 ? -6.360 6.545 8.474 1.00 90.44 208 SER A N 1
ATOM 1670 C CA . SER A 1 208 ? -6.202 7.170 9.794 1.00 90.44 208 SER A CA 1
ATOM 1671 C C . SER A 1 208 ? -7.292 8.213 10.074 1.00 90.44 208 SER A C 1
ATOM 1673 O O . SER A 1 208 ? -7.866 8.232 11.167 1.00 90.44 208 SER A O 1
ATOM 1675 N N . MET A 1 209 ? -7.672 9.018 9.074 1.00 85.88 209 MET A N 1
ATOM 1676 C CA . MET A 1 209 ? -8.790 9.970 9.170 1.00 85.88 209 MET A CA 1
ATOM 1677 C C . MET A 1 209 ? -10.124 9.277 9.487 1.00 85.88 209 MET A C 1
ATOM 1679 O O . MET A 1 209 ? -10.937 9.793 10.265 1.00 85.88 209 MET A O 1
ATOM 1683 N N . ALA A 1 210 ? -10.346 8.074 8.952 1.00 82.38 210 ALA A N 1
ATOM 1684 C CA . ALA A 1 210 ? -11.524 7.279 9.290 1.00 82.38 210 ALA A CA 1
ATOM 1685 C C . ALA A 1 210 ? -11.524 6.851 10.769 1.00 82.38 210 ALA A C 1
ATOM 1687 O O . ALA A 1 210 ? -12.586 6.717 11.378 1.00 82.38 210 ALA A O 1
ATOM 1688 N N . PHE A 1 211 ? -10.359 6.685 11.400 1.00 82.19 211 PHE A N 1
ATOM 1689 C CA . PHE A 1 211 ? -10.262 6.323 12.815 1.00 82.19 211 PHE A CA 1
ATOM 1690 C C . PHE A 1 211 ? -10.379 7.511 13.774 1.00 82.19 211 PHE A C 1
ATOM 1692 O O . PHE A 1 211 ? -10.909 7.326 14.873 1.00 82.19 211 PHE A O 1
ATOM 1699 N N . THR A 1 212 ? -9.962 8.712 13.366 1.00 71.38 212 THR A N 1
ATOM 1700 C CA . THR A 1 212 ? -9.973 9.920 14.211 1.00 71.38 212 THR A CA 1
ATOM 1701 C C . THR A 1 212 ? -11.275 10.724 14.138 1.00 71.38 212 THR A C 1
ATOM 1703 O O . THR A 1 212 ? -11.629 11.374 15.120 1.00 71.38 212 THR A O 1
ATOM 1706 N N . SER A 1 213 ? -12.045 10.627 13.048 1.00 62.81 213 SER A N 1
ATOM 1707 C CA . SER A 1 213 ? -13.289 11.394 12.803 1.00 62.81 213 SER A CA 1
ATOM 1708 C C . SER A 1 213 ? -14.493 11.039 13.702 1.00 62.81 213 SER A C 1
ATOM 1710 O O . SER A 1 213 ? -15.636 11.419 13.438 1.00 62.81 213 SER A O 1
ATOM 1712 N N . SER A 1 214 ? -14.276 10.341 14.817 1.00 51.62 214 SER A N 1
ATOM 1713 C CA . SER A 1 214 ? -15.340 9.915 15.726 1.00 51.62 214 SER A CA 1
ATOM 1714 C C . SER A 1 214 ? -15.875 11.064 16.589 1.00 51.62 214 SER A C 1
ATOM 1716 O O . SER A 1 214 ? -15.533 11.179 17.767 1.00 51.62 214 SER A O 1
ATOM 1718 N N . LYS A 1 215 ? -16.819 11.834 16.038 1.00 51.38 215 LYS A N 1
ATOM 1719 C CA . LYS A 1 215 ? -17.866 12.488 16.841 1.00 51.38 215 LYS A CA 1
ATOM 1720 C C . LYS A 1 215 ? -19.295 11.973 16.607 1.00 51.38 215 LYS A C 1
ATOM 1722 O O . LYS A 1 215 ? -20.148 12.317 17.410 1.00 51.38 215 LYS A O 1
ATOM 1727 N N . SER A 1 216 ? -19.628 11.158 15.598 1.00 52.31 216 SER A N 1
ATOM 1728 C CA . SER A 1 216 ? -21.014 11.246 15.080 1.00 52.31 216 SER A CA 1
ATOM 1729 C C . SER A 1 216 ? -21.926 10.012 14.995 1.00 52.31 216 SER A C 1
ATOM 1731 O O . SER A 1 216 ? -23.094 10.247 14.698 1.00 52.31 216 SER A O 1
ATOM 1733 N N . SER A 1 217 ? -21.549 8.760 15.296 1.00 52.09 217 SER A N 1
ATOM 1734 C CA . SER A 1 217 ? -22.528 7.646 15.138 1.00 52.09 217 SER A CA 1
ATOM 1735 C C . SER A 1 217 ? -22.608 6.646 16.299 1.00 52.09 217 SER A C 1
ATOM 1737 O O . SER A 1 217 ? -23.677 6.469 16.873 1.00 52.09 217 SER A O 1
ATOM 1739 N N . TRP A 1 218 ? -21.493 6.076 16.760 1.00 45.59 218 TRP A N 1
ATOM 1740 C CA . TRP A 1 218 ? -21.525 5.052 17.822 1.00 45.59 218 TRP A CA 1
ATOM 1741 C C . TRP A 1 218 ? -21.789 5.634 19.215 1.00 45.59 218 TRP A C 1
ATOM 1743 O O . TRP A 1 218 ? -22.575 5.091 19.981 1.00 45.59 218 TRP A O 1
ATOM 1753 N N . ILE A 1 219 ? -21.196 6.797 19.502 1.00 47.88 219 ILE A N 1
ATOM 1754 C CA . ILE A 1 219 ? -21.496 7.590 20.702 1.00 47.88 219 ILE A CA 1
ATOM 1755 C C . ILE A 1 219 ? -22.949 8.085 20.662 1.00 47.88 219 ILE A C 1
ATOM 1757 O O . ILE A 1 219 ? -23.601 8.140 21.697 1.00 47.88 219 ILE A O 1
ATOM 1761 N N . ARG A 1 220 ? -23.486 8.385 19.470 1.00 46.12 220 ARG A N 1
ATOM 1762 C CA . ARG A 1 220 ? -24.883 8.799 19.307 1.00 46.12 220 ARG A CA 1
ATOM 1763 C C . ARG A 1 220 ? -25.834 7.632 19.577 1.00 46.12 220 ARG A C 1
ATOM 1765 O O . ARG A 1 220 ? -26.773 7.827 20.325 1.00 46.12 220 ARG A O 1
ATOM 1772 N N . LEU A 1 221 ? -25.547 6.420 19.089 1.00 48.06 221 LEU A N 1
ATOM 1773 C CA . LEU A 1 221 ? -26.334 5.220 19.413 1.00 48.06 221 LEU A CA 1
ATOM 1774 C C . LEU A 1 221 ? -26.274 4.834 20.902 1.00 48.06 221 LEU A C 1
ATOM 1776 O O . LEU A 1 221 ? -27.256 4.328 21.442 1.00 48.06 221 LEU A O 1
ATOM 1780 N N . ALA A 1 222 ? -25.136 5.067 21.563 1.00 48.12 222 ALA A N 1
ATOM 1781 C CA . ALA A 1 222 ? -24.982 4.831 22.997 1.00 48.12 222 ALA A CA 1
ATOM 1782 C C . ALA A 1 222 ? -25.691 5.907 23.850 1.00 48.12 222 ALA A C 1
ATOM 1784 O O . ALA A 1 222 ? -26.290 5.586 24.874 1.00 48.12 222 ALA A O 1
ATOM 1785 N N . LEU A 1 223 ? -25.675 7.177 23.419 1.00 44.78 223 LEU A N 1
ATOM 1786 C CA . LEU A 1 223 ? -26.252 8.304 24.166 1.00 44.78 223 LEU A CA 1
ATOM 1787 C C . LEU A 1 223 ? -27.741 8.565 23.883 1.00 44.78 223 LEU A C 1
ATOM 1789 O O . LEU A 1 223 ? -28.439 9.033 24.781 1.00 44.78 223 LEU A O 1
ATOM 1793 N N . THR A 1 224 ? -28.280 8.238 22.701 1.00 44.44 224 THR A N 1
ATOM 1794 C CA . THR A 1 224 ? -29.702 8.495 22.374 1.00 44.44 224 THR A CA 1
ATOM 1795 C C . THR A 1 224 ? -30.681 7.625 23.157 1.00 44.44 224 THR A C 1
ATOM 1797 O O . THR A 1 224 ? -31.865 7.941 23.205 1.00 44.44 224 THR A O 1
ATOM 1800 N N . LYS A 1 225 ? -30.218 6.570 23.838 1.00 49.75 225 LYS A N 1
ATOM 1801 C CA . LYS A 1 225 ? -31.059 5.773 24.747 1.00 49.75 225 LYS A CA 1
ATOM 1802 C C . LYS A 1 225 ? -31.139 6.320 26.178 1.00 49.75 225 LYS A C 1
ATOM 1804 O O . LYS A 1 225 ? -31.826 5.708 26.992 1.00 49.75 225 LYS A O 1
ATOM 1809 N N . LYS A 1 226 ? -30.479 7.446 26.500 1.00 44.78 226 LYS A N 1
ATOM 1810 C CA . LYS A 1 226 ? -30.470 8.024 27.862 1.00 44.78 226 LYS A CA 1
ATOM 1811 C C . LYS A 1 226 ? -31.198 9.368 28.021 1.00 44.78 226 LYS A C 1
ATOM 1813 O O . LYS A 1 226 ? -31.249 9.873 29.136 1.00 44.78 226 LYS A O 1
ATOM 1818 N N . SER A 1 227 ? -31.823 9.927 26.982 1.00 34.69 227 SER A N 1
ATOM 1819 C CA . SER A 1 227 ? -32.714 11.089 27.143 1.00 34.69 227 SER A CA 1
ATOM 1820 C C . SER A 1 227 ? -34.085 10.829 26.530 1.00 34.69 227 SER A C 1
ATOM 1822 O O . SER A 1 227 ? -34.239 10.757 25.312 1.00 34.69 227 SER A O 1
ATOM 1824 N N . ASN A 1 228 ? -35.092 10.730 27.394 1.00 39.91 228 ASN A N 1
ATOM 1825 C CA . ASN A 1 228 ? -36.480 10.936 27.011 1.00 39.91 228 ASN A CA 1
ATOM 1826 C C . ASN A 1 228 ? -36.652 12.326 26.370 1.00 39.91 228 ASN A C 1
ATOM 1828 O O . ASN A 1 228 ? -36.126 13.305 26.888 1.00 39.91 228 ASN A O 1
ATOM 1832 N N . LYS A 1 229 ? -37.436 12.361 25.280 1.00 40.78 229 LYS A N 1
ATOM 1833 C CA . LYS A 1 229 ? -38.109 13.514 24.646 1.00 40.78 229 LYS A CA 1
ATOM 1834 C C . LYS A 1 229 ? -37.308 14.819 24.510 1.00 40.78 229 LYS A C 1
ATOM 1836 O O . LYS A 1 229 ? -37.362 15.637 25.414 1.00 40.78 229 LYS A O 1
ATOM 1841 N N . VAL A 1 230 ? -36.819 15.116 23.300 1.00 33.47 230 VAL A N 1
ATOM 1842 C CA . VAL A 1 230 ? -37.069 16.417 22.637 1.00 33.47 230 VAL A CA 1
ATOM 1843 C C . VAL A 1 230 ? -37.152 16.197 21.121 1.00 33.47 230 VAL A C 1
ATOM 1845 O O . VAL A 1 230 ? -36.299 15.548 20.523 1.00 33.47 230 VAL A O 1
ATOM 1848 N N . LYS A 1 231 ? -38.225 16.725 20.529 1.00 40.31 231 LYS A N 1
ATOM 1849 C CA . LYS A 1 231 ? -38.549 16.749 19.101 1.00 40.31 231 LYS A CA 1
ATOM 1850 C C . LYS A 1 231 ? -37.680 17.812 18.420 1.00 40.31 231 LYS A C 1
ATOM 1852 O O . LYS A 1 231 ? -37.801 18.978 18.779 1.00 40.31 231 LYS A O 1
ATOM 1857 N N . ILE A 1 232 ? -36.837 17.435 17.458 1.00 34.75 232 ILE A N 1
ATOM 1858 C CA . ILE A 1 232 ? -36.274 18.378 16.481 1.00 34.75 232 ILE A CA 1
ATOM 1859 C C . ILE A 1 232 ? -36.430 17.764 15.097 1.00 34.75 232 ILE A C 1
ATOM 1861 O O . ILE A 1 232 ? -35.936 16.680 14.796 1.00 34.75 232 ILE A O 1
ATOM 1865 N N . GLU A 1 233 ? -37.223 18.481 14.321 1.00 39.44 233 GLU A N 1
ATOM 1866 C CA . GLU A 1 233 ? -37.635 18.235 12.957 1.00 39.44 233 GLU A CA 1
ATOM 1867 C C . GLU A 1 233 ? -36.535 18.690 11.992 1.00 39.44 233 GLU A C 1
ATOM 1869 O O . GLU A 1 233 ? -35.855 19.684 12.241 1.00 39.44 233 GLU A O 1
ATOM 1874 N N . GLY A 1 234 ? -36.383 17.949 10.894 1.00 41.59 234 GLY A N 1
ATOM 1875 C CA . GLY A 1 234 ? -35.540 18.313 9.759 1.00 41.59 234 GLY A CA 1
ATOM 1876 C C . GLY A 1 234 ? -34.127 17.733 9.795 1.00 41.59 234 GLY A C 1
ATOM 1877 O O . GLY A 1 234 ? -33.235 18.296 10.425 1.00 41.59 234 GLY A O 1
ATOM 1878 N N . SER A 1 235 ? -33.893 16.663 9.023 1.00 32.34 235 SER A N 1
ATOM 1879 C CA . SER A 1 235 ? -32.952 16.671 7.879 1.00 32.34 235 SER A CA 1
ATOM 1880 C C . SER A 1 235 ? -32.472 15.266 7.475 1.00 32.34 235 SER A C 1
ATOM 1882 O O . SER A 1 235 ? -31.876 14.549 8.272 1.00 32.34 235 SER A O 1
ATOM 1884 N N . ILE A 1 236 ? -32.671 14.989 6.179 1.00 40.12 236 ILE A N 1
ATOM 1885 C CA . ILE A 1 236 ? -31.943 14.090 5.262 1.00 40.12 236 ILE A CA 1
ATOM 1886 C C . ILE A 1 236 ? -32.060 12.580 5.539 1.00 40.12 236 ILE A C 1
ATOM 1888 O O . ILE A 1 236 ? -31.236 11.953 6.203 1.00 40.12 236 ILE A O 1
ATOM 1892 N N . LYS A 1 237 ? -33.091 12.003 4.909 1.00 47.66 237 LYS A N 1
ATOM 1893 C CA . LYS A 1 237 ? -33.150 10.603 4.476 1.00 47.66 237 LYS A CA 1
ATOM 1894 C C . LYS A 1 237 ? -32.154 10.426 3.332 1.00 47.66 237 LYS A C 1
ATOM 1896 O O . LYS A 1 237 ? -32.299 11.138 2.353 1.00 47.66 237 LYS A O 1
ATOM 1901 N N . GLU A 1 238 ? -31.179 9.530 3.482 1.00 46.97 238 GLU A N 1
ATOM 1902 C CA . GLU A 1 238 ? -30.454 8.878 2.362 1.00 46.97 238 GLU A CA 1
ATOM 1903 C C . GLU A 1 238 ? -29.393 7.857 2.830 1.00 46.97 238 GLU A C 1
ATOM 1905 O O . GLU A 1 238 ? -28.785 7.174 2.016 1.00 46.97 238 GLU A O 1
ATOM 1910 N N . PHE A 1 239 ? -29.199 7.663 4.143 1.00 34.75 239 PHE A N 1
ATOM 1911 C CA . PHE A 1 239 ? -28.363 6.572 4.681 1.00 34.75 239 PHE A CA 1
ATOM 1912 C C . PHE A 1 239 ? -29.150 5.439 5.361 1.00 34.75 239 PHE A C 1
ATOM 1914 O O . PHE A 1 239 ? -28.551 4.515 5.909 1.00 34.75 239 PHE A O 1
ATOM 1921 N N . GLU A 1 240 ? -30.483 5.496 5.321 1.00 45.44 240 GLU A N 1
ATOM 1922 C CA . GLU A 1 240 ? -31.372 4.483 5.911 1.00 45.44 240 GLU A CA 1
ATOM 1923 C C . GLU A 1 240 ? -31.661 3.312 4.947 1.00 45.44 240 GLU A C 1
ATOM 1925 O O . GLU A 1 240 ? -32.077 2.245 5.381 1.00 45.44 240 GLU A O 1
ATOM 1930 N N . GLU A 1 241 ? -31.328 3.434 3.658 1.00 43.03 241 GLU A N 1
ATOM 1931 C CA . GLU A 1 241 ? -31.736 2.456 2.634 1.00 43.03 241 GLU A CA 1
ATOM 1932 C C . GLU A 1 241 ? -30.713 1.345 2.319 1.00 43.03 241 GLU A C 1
ATOM 1934 O O . GLU A 1 241 ? -30.926 0.524 1.436 1.00 43.03 241 GLU A O 1
ATOM 1939 N N . MET A 1 242 ? -29.616 1.244 3.075 1.00 36.06 242 MET A N 1
ATOM 1940 C CA . MET A 1 242 ? -28.644 0.135 2.953 1.00 36.06 242 MET A CA 1
ATOM 1941 C C . MET A 1 242 ? -28.667 -0.830 4.153 1.00 36.06 242 MET A C 1
ATOM 1943 O O . MET A 1 242 ? -27.842 -1.740 4.236 1.00 36.06 242 MET A O 1
ATOM 1947 N N . GLY A 1 243 ? -29.586 -0.626 5.105 1.00 37.34 243 GLY A N 1
ATOM 1948 C CA . GLY A 1 243 ? -29.692 -1.421 6.334 1.00 37.34 243 GLY A CA 1
ATOM 1949 C C . GLY A 1 243 ? -30.844 -2.428 6.375 1.00 37.34 243 GLY A C 1
ATOM 1950 O O . GLY A 1 243 ? -30.774 -3.367 7.164 1.00 37.34 243 GLY A O 1
ATOM 1951 N N . GLU A 1 244 ? -31.873 -2.269 5.537 1.00 39.19 244 GLU A N 1
ATOM 1952 C CA . GLU A 1 244 ? -33.073 -3.123 5.587 1.00 39.19 244 GLU A CA 1
ATOM 1953 C C . GLU A 1 244 ? -33.143 -4.193 4.485 1.00 39.19 244 GLU A C 1
ATOM 1955 O O . GLU A 1 244 ? -33.897 -5.153 4.618 1.00 39.19 244 GLU A O 1
ATOM 1960 N N . ALA A 1 245 ? -32.310 -4.125 3.443 1.00 38.62 245 ALA A N 1
ATOM 1961 C CA . ALA A 1 245 ? -32.463 -5.006 2.279 1.00 38.62 245 ALA A CA 1
ATOM 1962 C C . ALA A 1 245 ? -31.745 -6.371 2.351 1.00 38.62 245 ALA A C 1
ATOM 1964 O O . ALA A 1 245 ? -31.863 -7.141 1.409 1.00 38.62 245 ALA A O 1
ATOM 1965 N N . ASN A 1 246 ? -31.032 -6.720 3.431 1.00 41.69 246 ASN A N 1
ATOM 1966 C CA . ASN A 1 246 ? -30.336 -8.022 3.519 1.00 41.69 246 ASN A CA 1
ATOM 1967 C C . ASN A 1 246 ? -30.595 -8.805 4.818 1.00 41.69 246 ASN A C 1
ATOM 1969 O O . ASN A 1 246 ? -29.782 -9.628 5.233 1.00 41.69 246 ASN A O 1
ATOM 1973 N N . VAL A 1 247 ? -31.741 -8.575 5.468 1.00 46.25 247 VAL A N 1
ATOM 1974 C CA . VAL A 1 247 ? -32.144 -9.345 6.663 1.00 46.25 247 VAL A CA 1
ATOM 1975 C C . VAL A 1 247 ? -32.895 -10.642 6.314 1.00 46.25 247 VAL A C 1
ATOM 1977 O O . VAL A 1 247 ? -33.100 -11.469 7.196 1.00 46.25 247 VAL A O 1
ATOM 1980 N N . TRP A 1 248 ? -33.215 -10.909 5.044 1.00 44.62 248 TRP A N 1
ATOM 1981 C CA . TRP A 1 248 ? -33.868 -12.164 4.650 1.00 44.62 248 TRP A CA 1
ATOM 1982 C C . TRP A 1 248 ? -33.385 -12.687 3.295 1.00 44.62 248 TRP A C 1
ATOM 1984 O O . TRP A 1 248 ? -34.055 -12.518 2.284 1.00 44.62 248 TRP A O 1
ATOM 1994 N N . SER A 1 249 ? -32.242 -13.367 3.275 1.00 31.66 249 SER A N 1
ATOM 1995 C CA . SER A 1 249 ? -32.028 -14.494 2.361 1.00 31.66 249 SER A CA 1
ATOM 1996 C C . SER A 1 249 ? -30.898 -15.361 2.909 1.00 31.66 249 SER A C 1
ATOM 1998 O O . SER A 1 249 ? -29.767 -14.896 3.004 1.00 31.66 249 SER A O 1
ATOM 2000 N N . LEU A 1 250 ? -31.304 -16.566 3.318 1.00 35.81 250 LEU A N 1
ATOM 2001 C CA . LEU A 1 250 ? -30.567 -17.785 3.687 1.00 35.81 250 LEU A CA 1
ATOM 2002 C C . LEU A 1 250 ? -29.040 -17.787 3.515 1.00 35.81 250 LEU A C 1
ATOM 2004 O O . LEU A 1 250 ? -28.566 -17.589 2.376 1.00 35.81 250 LEU A O 1
#

Foldseek 3Di:
DDDDDDDDDDDDDDDDDDDDDPPPPPPPPPPPDPDDQDPLLVVLVVLLVVLVVLLVDPPADDPVSLVVLVVSLVVSVVSLVVQCPDPVNVVLVVLVVVLVVLLVVLVVLVVVLVVLLVVLVVVLVVLVVQLVVCLVVVNVVSVVVSLVSLVVSLVSLVVSLVSLVCRLPDDDDPVSDDDPSSVSSSVSSSSSSVSVSSSSNSSSVNVSCVSPVPDDDPVCSSCVVPDDDDDDDDDDDDVPPVPPPPPDDD

Radius of gyration: 33.33 Å; chains: 1; bounding box: 96×48×105 Å